Protein AF-0000000074043445 (afdb_homodimer)

pLDDT: mean 71.98, std 24.53, range [16.92, 94.75]

Structure (mmCIF, N/CA/C/O backbone):
data_AF-0000000074043445-model_v1
#
loop_
_entity.id
_entity.type
_entity.pdbx_description
1 polymer 'MIP18 family-like domain-containing protein'
#
loop_
_atom_site.group_PDB
_atom_site.id
_atom_site.type_symbol
_atom_site.label_atom_id
_atom_site.label_alt_id
_atom_site.label_comp_id
_atom_site.label_asym_id
_atom_site.label_entity_id
_atom_site.label_seq_id
_atom_site.pdbx_PDB_ins_code
_atom_site.Cartn_x
_atom_site.Cartn_y
_atom_site.Cartn_z
_atom_site.occupancy
_atom_site.B_iso_or_equiv
_atom_site.auth_seq_id
_atom_site.auth_comp_id
_atom_site.auth_asym_id
_atom_site.auth_atom_id
_atom_site.pdbx_PDB_model_num
ATOM 1 N N . MET A 1 1 ? -18.078 -3.902 2.281 1 20.05 1 MET A N 1
ATOM 2 C CA . MET A 1 1 ? -19.109 -4.043 3.305 1 20.05 1 MET A CA 1
ATOM 3 C C . MET A 1 1 ? -19.672 -5.457 3.32 1 20.05 1 MET A C 1
ATOM 5 O O . MET A 1 1 ? -20.656 -5.746 2.635 1 20.05 1 MET A O 1
ATOM 9 N N . LEU A 1 2 ? -18.641 -6.508 3.277 1 21.12 2 LEU A N 1
ATOM 10 C CA . LEU A 1 2 ? -18.875 -7.902 2.924 1 21.12 2 LEU A CA 1
ATOM 11 C C . LEU A 1 2 ? -19.562 -8.641 4.066 1 21.12 2 LEU A C 1
ATOM 13 O O . LEU A 1 2 ? -18.938 -8.984 5.066 1 21.12 2 LEU A O 1
ATOM 17 N N . SER A 1 3 ? -20.844 -8.266 4.496 1 22.16 3 SER A N 1
ATOM 18 C CA . SER A 1 3 ? -21.719 -8.562 5.617 1 22.16 3 SER A CA 1
ATOM 19 C C . SER A 1 3 ? -22.094 -10.039 5.656 1 22.16 3 SER A C 1
ATOM 21 O O . SER A 1 3 ? -22.938 -10.453 6.457 1 22.16 3 SER A O 1
ATOM 23 N N . PHE A 1 4 ? -21.719 -10.891 4.668 1 21.16 4 PHE A N 1
ATOM 24 C CA . PHE A 1 4 ? -22.688 -11.961 4.5 1 21.16 4 PHE A CA 1
ATOM 25 C C . PHE A 1 4 ? -22.641 -12.93 5.672 1 21.16 4 PHE A C 1
ATOM 27 O O . PHE A 1 4 ? -22.547 -14.141 5.477 1 21.16 4 PHE A O 1
ATOM 34 N N . PHE A 1 5 ? -22.109 -12.641 6.973 1 23.55 5 PHE A N 1
ATOM 35 C CA . PHE A 1 5 ? -21.641 -13.727 7.82 1 23.55 5 PHE A CA 1
ATOM 36 C C . PHE A 1 5 ? -22.812 -14.445 8.477 1 23.55 5 PHE A C 1
ATOM 38 O O . PHE A 1 5 ? -23.453 -13.898 9.367 1 23.55 5 PHE A O 1
ATOM 45 N N . ARG A 1 6 ? -23.484 -15.156 7.609 1 21.94 6 ARG A N 1
ATOM 46 C CA . ARG A 1 6 ? -24.656 -15.867 8.117 1 21.94 6 ARG A CA 1
ATOM 47 C C . ARG A 1 6 ? -24.297 -16.75 9.305 1 21.94 6 ARG A C 1
ATOM 49 O O . ARG A 1 6 ? -23.406 -17.609 9.203 1 21.94 6 ARG A O 1
ATOM 56 N N . LYS A 1 7 ? -24.516 -16.359 10.5 1 22.69 7 LYS A N 1
ATOM 57 C CA . LYS A 1 7 ? -24.266 -16.953 11.805 1 22.69 7 LYS A CA 1
ATOM 58 C C . LYS A 1 7 ? -25.016 -18.281 11.969 1 22.69 7 LYS A C 1
ATOM 60 O O . LYS A 1 7 ? -26.25 -18.281 12.055 1 22.69 7 LYS A O 1
ATOM 65 N N . LYS A 1 8 ? -24.641 -19.297 11.078 1 23.28 8 LYS A N 1
ATOM 66 C CA . LYS A 1 8 ? -25.375 -20.562 11.18 1 23.28 8 LYS A CA 1
ATOM 67 C C . LYS A 1 8 ? -25.281 -21.125 12.594 1 23.28 8 LYS A C 1
ATOM 69 O O . LYS A 1 8 ? -24.188 -21.219 13.164 1 23.28 8 LYS A O 1
ATOM 74 N N . THR A 1 9 ? -26.406 -21.031 13.32 1 20.52 9 THR A N 1
ATOM 75 C CA . THR A 1 9 ? -26.672 -21.469 14.688 1 20.52 9 THR A CA 1
ATOM 76 C C . THR A 1 9 ? -26.531 -22.984 14.82 1 20.52 9 THR A C 1
ATOM 78 O O . THR A 1 9 ? -27.141 -23.734 14.062 1 20.52 9 THR A O 1
ATOM 81 N N . SER A 1 10 ? -25.406 -23.484 15.25 1 23.23 10 SER A N 1
ATOM 82 C CA . SER A 1 10 ? -24.875 -24.828 15.477 1 23.23 10 SER A CA 1
ATOM 83 C C . SER A 1 10 ? -25.688 -25.562 16.547 1 23.23 10 SER A C 1
ATOM 85 O O . SER A 1 10 ? -25.469 -25.359 17.734 1 23.23 10 SER A O 1
ATOM 87 N N . GLU A 1 11 ? -27.031 -25.703 16.156 1 20.67 11 GLU A N 1
ATOM 88 C CA . GLU A 1 11 ? -27.781 -26.312 17.25 1 20.67 11 GLU A CA 1
ATOM 89 C C . GLU A 1 11 ? -27.156 -27.641 17.656 1 20.67 11 GLU A C 1
ATOM 91 O O . GLU A 1 11 ? -26.344 -28.203 16.938 1 20.67 11 GLU A O 1
ATOM 96 N N . ASP A 1 12 ? -28.031 -28.5 18.609 1 22.09 12 ASP A N 1
ATOM 97 C CA . ASP A 1 12 ? -28.016 -29.219 19.875 1 22.09 12 ASP A CA 1
ATOM 98 C C . ASP A 1 12 ? -27.828 -30.719 19.656 1 22.09 12 ASP A C 1
ATOM 100 O O . ASP A 1 12 ? -27.812 -31.5 20.609 1 22.09 12 ASP A O 1
ATOM 104 N N . LEU A 1 13 ? -27.656 -31.219 18.438 1 20.36 13 LEU A N 1
ATOM 105 C CA . LEU A 1 13 ? -28.156 -32.594 18.312 1 20.36 13 LEU A CA 1
ATOM 106 C C . LEU A 1 13 ? -27.391 -33.531 19.203 1 20.36 13 LEU A C 1
ATOM 108 O O . LEU A 1 13 ? -26.156 -33.594 19.156 1 20.36 13 LEU A O 1
ATOM 112 N N . THR A 1 14 ? -28.125 -34.062 20.25 1 20.08 14 THR A N 1
ATOM 113 C CA . THR A 1 14 ? -27.766 -34.781 21.453 1 20.08 14 THR A CA 1
ATOM 114 C C . THR A 1 14 ? -27.234 -36.188 21.094 1 20.08 14 THR A C 1
ATOM 116 O O . THR A 1 14 ? -26.281 -36.656 21.719 1 20.08 14 THR A O 1
ATOM 119 N N . VAL A 1 15 ? -27.828 -36.906 20.203 1 20.64 15 VAL A N 1
ATOM 120 C CA . VAL A 1 15 ? -28.406 -38.188 20.625 1 20.64 15 VAL A CA 1
ATOM 121 C C . VAL A 1 15 ? -27.281 -39.156 20.969 1 20.64 15 VAL A C 1
ATOM 123 O O . VAL A 1 15 ? -26.141 -38.969 20.547 1 20.64 15 VAL A O 1
ATOM 126 N N . GLY A 1 16 ? -27.734 -40.625 21.109 1 20.06 16 GLY A N 1
ATOM 127 C CA . GLY A 1 16 ? -27.594 -41.812 21.922 1 20.06 16 GLY A CA 1
ATOM 128 C C . GLY A 1 16 ? -26.375 -42.656 21.562 1 20.06 16 GLY A C 1
ATOM 129 O O . GLY A 1 16 ? -25.828 -42.5 20.453 1 20.06 16 GLY A O 1
ATOM 130 N N . SER A 1 17 ? -25.781 -43.375 22.688 1 22.06 17 SER A N 1
ATOM 131 C CA . SER A 1 17 ? -24.438 -43.875 22.984 1 22.06 17 SER A CA 1
ATOM 132 C C . SER A 1 17 ? -24.188 -45.219 22.25 1 22.06 17 SER A C 1
ATOM 134 O O . SER A 1 17 ? -23.062 -45.719 22.281 1 22.06 17 SER A O 1
ATOM 136 N N . PRO A 1 18 ? -25.188 -45.688 21.359 1 21.58 18 PRO A N 1
ATOM 137 C CA . PRO A 1 18 ? -25.109 -47.125 21.594 1 21.58 18 PRO A CA 1
ATOM 138 C C . PRO A 1 18 ? -23.766 -47.719 21.188 1 21.58 18 PRO A C 1
ATOM 140 O O . PRO A 1 18 ? -23.062 -47.156 20.344 1 21.58 18 PRO A O 1
ATOM 143 N N . SER A 1 19 ? -23.344 -48.656 22.141 1 23.06 19 SER A N 1
ATOM 144 C CA . SER A 1 19 ? -22.016 -49.25 22.328 1 23.06 19 SER A CA 1
ATOM 145 C C . SER A 1 19 ? -21.656 -50.188 21.203 1 23.06 19 SER A C 1
ATOM 147 O O . SER A 1 19 ? -20.5 -50.625 21.094 1 23.06 19 SER A O 1
ATOM 149 N N . GLY A 1 20 ? -22.688 -50.5 20.344 1 21.39 20 GLY A N 1
ATOM 150 C CA . GLY A 1 20 ? -22.453 -51.875 19.922 1 21.39 20 GLY A CA 1
ATOM 151 C C . GLY A 1 20 ? -21.172 -52.031 19.125 1 21.39 20 GLY A C 1
ATOM 152 O O . GLY A 1 20 ? -20.75 -51.094 18.422 1 21.39 20 GLY A O 1
ATOM 153 N N . SER A 1 21 ? -20.375 -52.938 19.641 1 24.8 21 SER A N 1
ATOM 154 C CA . SER A 1 21 ? -19 -53.25 19.25 1 24.8 21 SER A CA 1
ATOM 155 C C . SER A 1 21 ? -18.938 -53.844 17.844 1 24.8 21 SER A C 1
ATOM 157 O O . SER A 1 21 ? -18.844 -55.062 17.688 1 24.8 21 SER A O 1
ATOM 159 N N . LYS A 1 22 ? -20.109 -53.562 17.031 1 23.16 22 LYS A N 1
ATOM 160 C CA . LYS A 1 22 ? -20.031 -54.531 15.945 1 23.16 22 LYS A CA 1
ATOM 161 C C . LYS A 1 22 ? -18.672 -54.469 15.258 1 23.16 22 LYS A C 1
ATOM 163 O O . LYS A 1 22 ? -18.062 -53.406 15.141 1 23.16 22 LYS A O 1
ATOM 168 N N . GLY A 1 23 ? -18.234 -55.656 15.281 1 26.3 23 GLY A N 1
ATOM 169 C CA . GLY A 1 23 ? -16.984 -56.031 14.648 1 26.3 23 GLY A CA 1
ATOM 170 C C . GLY A 1 23 ? -16.922 -55.656 13.172 1 26.3 23 GLY A C 1
ATOM 171 O O . GLY A 1 23 ? -17.766 -56.094 12.391 1 26.3 23 GLY A O 1
ATOM 172 N N . SER A 1 24 ? -17.125 -54.375 12.812 1 28.48 24 SER A N 1
ATOM 173 C CA . SER A 1 24 ? -17.156 -54.094 11.391 1 28.48 24 SER A CA 1
ATOM 174 C C . SER A 1 24 ? -16.125 -54.906 10.625 1 28.48 24 SER A C 1
ATOM 176 O O . SER A 1 24 ? -14.992 -55.094 11.062 1 28.48 24 SER A O 1
ATOM 178 N N . PRO A 1 25 ? -16.797 -55.844 9.961 1 32.75 25 PRO A N 1
ATOM 179 C CA . PRO A 1 25 ? -15.914 -56.594 9.055 1 32.75 25 PRO A CA 1
ATOM 180 C C . PRO A 1 25 ? -14.945 -55.656 8.305 1 32.75 25 PRO A C 1
ATOM 182 O O . PRO A 1 25 ? -15.328 -54.562 7.883 1 32.75 25 PRO A O 1
ATOM 185 N N . LEU A 1 26 ? -13.812 -55.625 8.773 1 31.78 26 LEU A N 1
ATOM 186 C CA . LEU A 1 26 ? -12.789 -54.875 8.023 1 31.78 26 LEU A CA 1
ATOM 187 C C . LEU A 1 26 ? -12.898 -55.188 6.535 1 31.78 26 LEU A C 1
ATOM 189 O O . LEU A 1 26 ? -12.641 -56.312 6.098 1 31.78 26 LEU A O 1
ATOM 193 N N . VAL A 1 27 ? -14.203 -55.031 6.016 1 32.06 27 VAL A N 1
ATOM 194 C CA . VAL A 1 27 ? -14 -55.094 4.574 1 32.06 27 VAL A CA 1
ATOM 195 C C . VAL A 1 27 ? -12.664 -54.469 4.211 1 32.06 27 VAL A C 1
ATOM 197 O O . VAL A 1 27 ? -12.461 -53.281 4.453 1 32.06 27 VAL A O 1
ATOM 200 N N . GLY A 1 28 ? -11.82 -55.094 4.434 1 33.22 28 GLY A N 1
ATOM 201 C CA . GLY A 1 28 ? -10.508 -54.656 3.994 1 33.22 28 GLY A CA 1
ATOM 202 C C . GLY A 1 28 ? -10.492 -54.125 2.572 1 33.22 28 GLY A C 1
ATOM 203 O O . GLY A 1 28 ? -9.859 -54.719 1.691 1 33.22 28 GLY A O 1
ATOM 204 N N . SER A 1 29 ? -11.844 -53.906 1.854 1 35.47 29 SER A N 1
ATOM 205 C CA . SER A 1 29 ? -11.57 -53.344 0.536 1 35.47 29 SER A CA 1
ATOM 206 C C . SER A 1 29 ? -10.648 -52.125 0.631 1 35.47 29 SER A C 1
ATOM 208 O O . SER A 1 29 ? -10.961 -51.156 1.324 1 35.47 29 SER A O 1
ATOM 210 N N . ASN A 1 30 ? -9.641 -52.406 0.817 1 38.56 30 ASN A N 1
ATOM 211 C CA . ASN A 1 30 ? -8.656 -51.344 0.635 1 38.56 30 ASN A CA 1
ATOM 212 C C . ASN A 1 30 ? -9.062 -50.375 -0.488 1 38.56 30 ASN A C 1
ATOM 214 O O . ASN A 1 30 ? -8.969 -50.75 -1.666 1 38.56 30 ASN A O 1
ATOM 218 N N . GLY A 1 31 ? -10.391 -49.969 -0.706 1 40.25 31 GLY A N 1
ATOM 219 C CA . GLY A 1 31 ? -10.75 -48.875 -1.595 1 40.25 31 GLY A CA 1
ATOM 220 C C . GLY A 1 31 ? -9.578 -48 -1.951 1 40.25 31 GLY A C 1
ATOM 221 O O . GLY A 1 31 ? -9.336 -46.969 -1.298 1 40.25 31 GLY A O 1
ATOM 222 N N . ALA A 1 32 ? -8.773 -48.531 -2.293 1 44.62 32 ALA A N 1
ATOM 223 C CA . ALA A 1 32 ? -7.555 -47.875 -2.74 1 44.62 32 ALA A CA 1
ATOM 224 C C . ALA A 1 32 ? -7.871 -46.781 -3.74 1 44.62 32 ALA A C 1
ATOM 226 O O . ALA A 1 32 ? -8.398 -47.031 -4.824 1 44.62 32 ALA A O 1
ATOM 227 N N . VAL A 1 33 ? -8.945 -45.688 -3.482 1 50.94 33 VAL A N 1
ATOM 228 C CA . VAL A 1 33 ? -8.852 -44.562 -4.414 1 50.94 33 VAL A CA 1
ATOM 229 C C . VAL A 1 33 ? -7.539 -44.656 -5.188 1 50.94 33 VAL A C 1
ATOM 231 O O . VAL A 1 33 ? -6.496 -44.969 -4.617 1 50.94 33 VAL A O 1
ATOM 234 N N . PRO A 1 34 ? -7.98 -45.031 -6.457 1 56.28 34 PRO A N 1
ATOM 235 C CA . PRO A 1 34 ? -6.664 -45.062 -7.098 1 56.28 34 PRO A CA 1
ATOM 236 C C . PRO A 1 34 ? -5.781 -43.875 -6.66 1 56.28 34 PRO A C 1
ATOM 238 O O . PRO A 1 34 ? -6.277 -42.781 -6.438 1 56.28 34 PRO A O 1
ATOM 241 N N . PRO A 1 35 ? -4.902 -44.219 -5.996 1 61.94 35 PRO A N 1
ATOM 242 C CA . PRO A 1 35 ? -4.004 -43.188 -5.484 1 61.94 35 PRO A CA 1
ATOM 243 C C . PRO A 1 35 ? -3.764 -42.062 -6.492 1 61.94 35 PRO A C 1
ATOM 245 O O . PRO A 1 35 ? -3.789 -42.281 -7.703 1 61.94 35 PRO A O 1
ATOM 248 N N . ALA A 1 36 ? -4.328 -40.781 -6.258 1 67.75 36 ALA A N 1
ATOM 249 C CA . ALA A 1 36 ? -3.92 -39.656 -7.094 1 67.75 36 ALA A CA 1
ATOM 250 C C . ALA A 1 36 ? -2.576 -39.938 -7.762 1 67.75 36 ALA A C 1
ATOM 252 O O . ALA A 1 36 ? -1.741 -40.656 -7.215 1 67.75 36 ALA A O 1
ATOM 253 N N . PRO A 1 37 ? -2.709 -39.531 -9.078 1 78.12 37 PRO A N 1
ATOM 254 C CA . PRO A 1 37 ? -1.453 -39.812 -9.781 1 78.12 37 PRO A CA 1
ATOM 255 C C . PRO A 1 37 ? -0.232 -39.25 -9.047 1 78.12 37 PRO A C 1
ATOM 257 O O . PRO A 1 37 ? -0.323 -38.219 -8.375 1 78.12 37 PRO A O 1
ATOM 260 N N . THR A 1 38 ? 0.667 -40.094 -9.039 1 80.62 38 THR A N 1
ATOM 261 C CA . THR A 1 38 ? 1.962 -39.656 -8.539 1 80.62 38 THR A CA 1
ATOM 262 C C . THR A 1 38 ? 2.553 -38.562 -9.438 1 80.62 38 THR A C 1
ATOM 264 O O . THR A 1 38 ? 2.051 -38.312 -10.531 1 80.62 38 THR A O 1
ATOM 267 N N . LEU A 1 39 ? 3.475 -37.844 -8.953 1 84.25 39 LEU A N 1
ATOM 268 C CA . LEU A 1 39 ? 4.176 -36.844 -9.75 1 84.25 39 LEU A CA 1
ATOM 269 C C . LEU A 1 39 ? 4.68 -37.438 -11.055 1 84.25 39 LEU A C 1
ATOM 271 O O . LEU A 1 39 ? 4.594 -36.812 -12.109 1 84.25 39 LEU A O 1
ATOM 275 N N . GLN A 1 40 ? 5.152 -38.656 -10.914 1 86.5 40 GLN A N 1
ATOM 276 C CA . GLN A 1 40 ? 5.664 -39.312 -12.102 1 86.5 40 GLN A CA 1
ATOM 277 C C . GLN A 1 40 ? 4.551 -39.562 -13.117 1 86.5 40 GLN A C 1
ATOM 279 O O . GLN A 1 40 ? 4.758 -39.406 -14.32 1 86.5 40 GLN A O 1
ATOM 284 N N . GLU A 1 41 ? 3.512 -39.875 -12.688 1 87.38 41 GLU A N 1
ATOM 285 C CA . GLU A 1 41 ? 2.367 -40.125 -13.555 1 87.38 41 GLU A CA 1
ATOM 286 C C . GLU A 1 41 ? 1.865 -38.812 -14.195 1 87.38 41 GLU A C 1
ATOM 288 O O . GLU A 1 41 ? 1.238 -38.844 -15.258 1 87.38 41 GLU A O 1
ATOM 293 N N . LEU A 1 42 ? 2.168 -37.844 -13.609 1 87.56 42 LEU A N 1
ATOM 294 C CA . LEU A 1 42 ? 1.736 -36.562 -14.125 1 87.56 42 LEU A CA 1
ATOM 295 C C . LEU A 1 42 ? 2.779 -35.969 -15.07 1 87.56 42 LEU A C 1
ATOM 297 O O . LEU A 1 42 ? 2.57 -34.906 -15.648 1 87.56 42 LEU A O 1
ATOM 301 N N . GLY A 1 43 ? 3.859 -36.656 -15.234 1 88.38 43 GLY A N 1
ATOM 302 C CA . GLY A 1 43 ? 4.863 -36.25 -16.203 1 88.38 43 GLY A CA 1
ATOM 303 C C . GLY A 1 43 ? 6.035 -35.5 -15.57 1 88.38 43 GLY A C 1
ATOM 304 O O . GLY A 1 43 ? 6.883 -34.969 -16.281 1 88.38 43 GLY A O 1
ATOM 305 N N . TYR A 1 44 ? 6.004 -35.531 -14.273 1 90 44 TYR A N 1
ATOM 306 C CA . TYR A 1 44 ? 7.109 -34.875 -13.602 1 90 44 TYR A CA 1
ATOM 307 C C . TYR A 1 44 ? 8.156 -35.875 -13.125 1 90 44 TYR A C 1
ATOM 309 O O . TYR A 1 44 ? 7.812 -36.969 -12.711 1 90 44 TYR A O 1
ATOM 317 N N . ARG A 1 45 ? 9.43 -35.469 -13.148 1 88.38 45 ARG A N 1
ATOM 318 C CA . ARG A 1 45 ? 10.492 -36.312 -12.648 1 88.38 45 ARG A CA 1
ATOM 319 C C . ARG A 1 45 ? 10.469 -36.375 -11.125 1 88.38 45 ARG A C 1
ATOM 321 O O . ARG A 1 45 ? 10.758 -37.438 -10.531 1 88.38 45 ARG A O 1
ATOM 328 N N . ASN A 1 46 ? 10.164 -35.25 -10.484 1 89.69 46 ASN A N 1
ATOM 329 C CA . ASN A 1 46 ? 10.094 -35.062 -9.039 1 89.69 46 ASN A CA 1
ATOM 330 C C . ASN A 1 46 ? 9.484 -33.719 -8.672 1 89.69 46 ASN A C 1
ATOM 332 O O . ASN A 1 46 ? 9.031 -32.969 -9.547 1 89.69 46 ASN A O 1
ATOM 336 N N . ALA A 1 47 ? 9.477 -33.594 -7.402 1 87.69 47 ALA A N 1
ATOM 337 C CA . ALA A 1 47 ? 8.891 -32.344 -6.898 1 87.69 47 ALA A CA 1
ATOM 338 C C . ALA A 1 47 ? 9.641 -31.125 -7.43 1 87.69 47 ALA A C 1
ATOM 340 O O . ALA A 1 47 ? 9.047 -30.078 -7.676 1 87.69 47 ALA A O 1
ATOM 341 N N . ASN A 1 48 ? 10.938 -31.219 -7.598 1 89.81 48 ASN A N 1
ATOM 342 C CA . ASN A 1 48 ? 11.719 -30.125 -8.156 1 89.81 48 ASN A CA 1
ATOM 343 C C . ASN A 1 48 ? 11.312 -29.812 -9.594 1 89.81 48 ASN A C 1
ATOM 345 O O . ASN A 1 48 ? 11.312 -28.656 -10.008 1 89.81 48 ASN A O 1
ATOM 349 N N . ASP A 1 49 ? 10.984 -30.844 -10.211 1 91.88 49 ASP A N 1
ATOM 350 C CA . ASP A 1 49 ? 10.523 -30.672 -11.586 1 91.88 49 ASP A CA 1
ATOM 351 C C . ASP A 1 49 ? 9.227 -29.859 -11.625 1 91.88 49 ASP A C 1
ATOM 353 O O . ASP A 1 49 ? 9.07 -28.969 -12.469 1 91.88 49 ASP A O 1
ATOM 357 N N . LEU A 1 50 ? 8.367 -30.172 -10.836 1 91.38 50 LEU A N 1
ATOM 358 C CA . LEU A 1 50 ? 7.121 -29.422 -10.75 1 91.38 50 LEU A CA 1
ATOM 359 C C . LEU A 1 50 ? 7.383 -27.984 -10.336 1 91.38 50 LEU A C 1
ATOM 361 O O . LEU A 1 50 ? 6.789 -27.047 -10.898 1 91.38 50 LEU A O 1
ATOM 365 N N . ARG A 1 51 ? 8.203 -27.812 -9.32 1 92.88 51 ARG A N 1
ATOM 366 C CA . ARG A 1 51 ? 8.594 -26.469 -8.883 1 92.88 51 ARG A CA 1
ATOM 367 C C . ARG A 1 51 ? 9.148 -25.656 -10.047 1 92.88 51 ARG A C 1
ATOM 369 O O . ARG A 1 51 ? 8.766 -24.5 -10.242 1 92.88 51 ARG A O 1
ATOM 376 N N . GLU A 1 52 ? 9.992 -26.281 -10.82 1 94.25 52 GLU A N 1
ATOM 377 C CA . GLU A 1 52 ? 10.594 -25.609 -11.969 1 94.25 52 GLU A CA 1
ATOM 378 C C . GLU A 1 52 ? 9.531 -25.25 -13.008 1 94.25 52 GLU A C 1
ATOM 380 O O . GLU A 1 52 ? 9.594 -24.188 -13.617 1 94.25 52 GLU A O 1
ATOM 385 N N . THR A 1 53 ? 8.664 -26.109 -13.188 1 93.81 53 THR A N 1
ATOM 386 C CA . THR A 1 53 ? 7.582 -25.875 -14.141 1 93.81 53 THR A CA 1
ATOM 387 C C . THR A 1 53 ? 6.758 -24.656 -13.727 1 93.81 53 THR A C 1
ATOM 389 O O . THR A 1 53 ? 6.461 -23.797 -14.547 1 93.81 53 THR A O 1
ATOM 392 N N . ILE A 1 54 ? 6.387 -24.594 -12.492 1 93.38 54 ILE A N 1
ATOM 393 C CA . ILE A 1 54 ? 5.598 -23.484 -11.969 1 93.38 54 ILE A CA 1
ATOM 394 C C . ILE A 1 54 ? 6.402 -22.188 -12.078 1 93.38 54 ILE A C 1
ATOM 396 O O . ILE A 1 54 ? 5.863 -21.141 -12.461 1 93.38 54 ILE A O 1
ATOM 400 N N . TYR A 1 55 ? 7.625 -22.328 -11.727 1 94.75 55 TYR A N 1
ATOM 401 C CA . TYR A 1 55 ? 8.469 -21.156 -11.859 1 94.75 55 TYR A CA 1
ATOM 402 C C . TYR A 1 55 ? 8.5 -20.656 -13.297 1 94.75 55 TYR A C 1
ATOM 404 O O . TYR A 1 55 ? 8.391 -19.453 -13.555 1 94.75 55 TYR A O 1
ATOM 412 N N . ASP A 1 56 ? 8.594 -21.516 -14.18 1 94.19 56 ASP A N 1
ATOM 413 C CA . ASP A 1 56 ? 8.625 -21.156 -15.594 1 94.19 56 ASP A CA 1
ATOM 414 C C . ASP A 1 56 ? 7.336 -20.469 -16.016 1 94.19 56 ASP A C 1
ATOM 416 O O . ASP A 1 56 ? 7.355 -19.562 -16.859 1 94.19 56 ASP A O 1
ATOM 420 N N . ILE A 1 57 ? 6.363 -20.828 -15.469 1 93.56 57 ILE A N 1
ATOM 421 C CA . ILE A 1 57 ? 5.066 -20.234 -15.758 1 93.56 57 ILE A CA 1
ATOM 422 C C . ILE A 1 57 ? 5.012 -18.812 -15.188 1 93.56 57 ILE A C 1
ATOM 424 O O . ILE A 1 57 ? 4.578 -17.891 -15.867 1 93.56 57 ILE A O 1
ATOM 428 N N . LEU A 1 58 ? 5.469 -18.594 -14 1 93.19 58 LEU A N 1
ATOM 429 C CA . LEU A 1 58 ? 5.254 -17.375 -13.242 1 93.19 58 LEU A CA 1
ATOM 430 C C . LEU A 1 58 ? 6.277 -16.312 -13.633 1 93.19 58 LEU A C 1
ATOM 432 O O . LEU A 1 58 ? 5.98 -15.109 -13.594 1 93.19 58 LEU A O 1
ATOM 436 N N . ARG A 1 59 ? 7.469 -16.734 -14.008 1 92.75 59 ARG A N 1
ATOM 437 C CA . ARG A 1 59 ? 8.57 -15.797 -14.211 1 92.75 59 ARG A CA 1
ATOM 438 C C . ARG A 1 59 ? 8.289 -14.859 -15.383 1 92.75 59 ARG A C 1
ATOM 440 O O . ARG A 1 59 ? 8.812 -13.75 -15.438 1 92.75 59 ARG A O 1
ATOM 447 N N . THR A 1 60 ? 7.371 -15.211 -16.203 1 90.44 60 THR A N 1
ATOM 448 C CA . THR A 1 60 ? 7.129 -14.445 -17.422 1 90.44 60 THR A CA 1
ATOM 449 C C . THR A 1 60 ? 5.969 -13.469 -17.219 1 90.44 60 THR A C 1
ATOM 451 O O . THR A 1 60 ? 5.656 -12.68 -18.109 1 90.44 60 THR A O 1
ATOM 454 N N . ILE A 1 61 ? 5.309 -13.555 -16.125 1 91.06 61 ILE A N 1
ATOM 455 C CA . ILE A 1 61 ? 4.262 -12.57 -15.852 1 91.06 61 ILE A CA 1
ATOM 456 C C . ILE A 1 61 ? 4.859 -11.164 -15.867 1 91.06 61 ILE A C 1
ATOM 458 O O . ILE A 1 61 ? 5.926 -10.93 -15.289 1 91.06 61 ILE A O 1
ATOM 462 N N . ARG A 1 62 ? 4.219 -10.258 -16.438 1 86.38 62 ARG A N 1
ATOM 463 C CA . ARG A 1 62 ? 4.703 -8.883 -16.547 1 86.38 62 ARG A CA 1
ATOM 464 C C . ARG A 1 62 ? 4.109 -8.008 -15.445 1 86.38 62 ARG A C 1
ATOM 466 O O . ARG A 1 62 ? 2.949 -8.172 -15.07 1 86.38 62 ARG A O 1
ATOM 473 N N . ASP A 1 63 ? 4.863 -7.137 -15.055 1 81.69 63 ASP A N 1
ATOM 474 C CA . ASP A 1 63 ? 4.414 -6.164 -14.062 1 81.69 63 ASP A CA 1
ATOM 475 C C . ASP A 1 63 ? 3.379 -5.211 -14.656 1 81.69 63 ASP A C 1
ATOM 477 O O . ASP A 1 63 ? 3.537 -4.742 -15.781 1 81.69 63 ASP A O 1
ATOM 481 N N . PRO A 1 64 ? 2.297 -4.973 -13.812 1 76.25 64 PRO A N 1
ATOM 482 C CA . PRO A 1 64 ? 1.244 -4.082 -14.305 1 76.25 64 PRO A CA 1
ATOM 483 C C . PRO A 1 64 ? 1.737 -2.658 -14.539 1 76.25 64 PRO A C 1
ATOM 485 O O . PRO A 1 64 ? 1.155 -1.922 -15.344 1 76.25 64 PRO A O 1
ATOM 488 N N . GLU A 1 65 ? 2.84 -2.314 -13.875 1 70.94 65 GLU A N 1
ATOM 489 C CA . GLU A 1 65 ? 3.227 -0.907 -13.883 1 70.94 65 GLU A CA 1
ATOM 490 C C . GLU A 1 65 ? 4.551 -0.704 -14.617 1 70.94 65 GLU A C 1
ATOM 492 O O . GLU A 1 65 ? 4.949 0.431 -14.883 1 70.94 65 GLU A O 1
ATOM 497 N N . LYS A 1 66 ? 5.258 -1.848 -14.875 1 73.19 66 LYS A N 1
ATOM 498 C CA . LYS A 1 66 ? 6.566 -1.813 -15.516 1 73.19 66 LYS A CA 1
ATOM 499 C C . LYS A 1 66 ? 6.625 -2.781 -16.703 1 73.19 66 LYS A C 1
ATOM 501 O O . LYS A 1 66 ? 5.891 -3.77 -16.734 1 73.19 66 LYS A O 1
ATOM 506 N N . PRO A 1 67 ? 7.598 -2.432 -17.562 1 82.5 67 PRO A N 1
ATOM 507 C CA . PRO A 1 67 ? 7.793 -3.357 -18.672 1 82.5 67 PRO A CA 1
ATOM 508 C C . PRO A 1 67 ? 8.531 -4.629 -18.266 1 82.5 67 PRO A C 1
ATOM 510 O O . PRO A 1 67 ? 8.719 -5.531 -19.094 1 82.5 67 PRO A O 1
ATOM 513 N N . ASN A 1 68 ? 8.781 -4.754 -17.016 1 84.19 68 ASN A N 1
ATOM 514 C CA . ASN A 1 68 ? 9.57 -5.883 -16.531 1 84.19 68 ASN A CA 1
ATOM 515 C C . ASN A 1 68 ? 8.672 -7.055 -16.125 1 84.19 68 ASN A C 1
ATOM 517 O O . ASN A 1 68 ? 7.488 -6.875 -15.859 1 84.19 68 ASN A O 1
ATOM 521 N N . THR A 1 69 ? 9.328 -8.25 -16.203 1 90.25 69 THR A N 1
ATOM 522 C CA . THR A 1 69 ? 8.656 -9.438 -15.68 1 90.25 69 THR A CA 1
ATOM 523 C C . THR A 1 69 ? 8.773 -9.484 -14.156 1 90.25 69 THR A C 1
ATOM 525 O O . THR A 1 69 ? 9.562 -8.758 -13.562 1 90.25 69 THR A O 1
ATOM 528 N N . LEU A 1 70 ? 7.977 -10.297 -13.547 1 88.25 70 LEU A N 1
ATOM 529 C CA . LEU A 1 70 ? 8.047 -10.477 -12.094 1 88.25 70 LEU A CA 1
ATOM 530 C C . LEU A 1 70 ? 9.391 -11.078 -11.695 1 88.25 70 LEU A C 1
ATOM 532 O O . LEU A 1 70 ? 9.891 -10.805 -10.602 1 88.25 70 LEU A O 1
ATOM 536 N N . GLU A 1 71 ? 9.992 -11.812 -12.641 1 90.88 71 GLU A N 1
ATOM 537 C CA . GLU A 1 71 ? 11.328 -12.344 -12.367 1 90.88 71 GLU A CA 1
ATOM 538 C C . GLU A 1 71 ? 12.375 -11.234 -12.344 1 90.88 71 GLU A C 1
ATOM 540 O O . GLU A 1 71 ? 13.211 -11.172 -11.438 1 90.88 71 GLU A O 1
ATOM 545 N N . ASP A 1 72 ? 12.266 -10.336 -13.266 1 87.5 72 ASP A N 1
ATOM 546 C CA . ASP A 1 72 ? 13.188 -9.203 -13.344 1 87.5 72 ASP A CA 1
ATOM 547 C C . ASP A 1 72 ? 13.148 -8.375 -12.062 1 87.5 72 ASP A C 1
ATOM 549 O O . ASP A 1 72 ? 14.172 -7.84 -11.633 1 87.5 72 ASP A O 1
ATOM 553 N N . LEU A 1 73 ? 11.992 -8.352 -11.422 1 81.38 73 LEU A N 1
ATOM 554 C CA . LEU A 1 73 ? 11.797 -7.508 -10.242 1 81.38 73 LEU A CA 1
ATOM 555 C C . LEU A 1 73 ? 11.992 -8.305 -8.961 1 81.38 73 LEU A C 1
ATOM 557 O O . LEU A 1 73 ? 11.781 -7.789 -7.863 1 81.38 73 LEU A O 1
ATOM 561 N N . ALA A 1 74 ? 12.258 -9.469 -9.086 1 83.12 74 ALA A N 1
ATOM 562 C CA . ALA A 1 74 ? 12.461 -10.367 -7.945 1 83.12 74 ALA A CA 1
ATOM 563 C C . ALA A 1 74 ? 11.203 -10.461 -7.086 1 83.12 74 ALA A C 1
ATOM 565 O O . ALA A 1 74 ? 11.297 -10.539 -5.855 1 83.12 74 ALA A O 1
ATOM 566 N N . VAL A 1 75 ? 10.102 -10.258 -7.77 1 85.06 75 VAL A N 1
ATOM 567 C CA . VAL A 1 75 ? 8.828 -10.453 -7.09 1 85.06 75 VAL A CA 1
ATOM 568 C C . VAL A 1 75 ? 8.562 -11.945 -6.91 1 85.06 75 VAL A C 1
ATOM 570 O O . VAL A 1 75 ? 8.078 -12.375 -5.863 1 85.06 75 VAL A O 1
ATOM 573 N N . VAL A 1 76 ? 8.906 -12.703 -7.949 1 89.31 76 VAL A N 1
ATOM 574 C CA . VAL A 1 76 ? 8.82 -14.156 -7.883 1 89.31 76 VAL A CA 1
ATOM 575 C C . VAL A 1 76 ? 10.219 -14.758 -7.996 1 89.31 76 VAL A C 1
ATOM 577 O O . VAL A 1 76 ? 11.102 -14.188 -8.648 1 89.31 76 VAL A O 1
ATOM 580 N N . TYR A 1 77 ? 10.43 -15.797 -7.289 1 91 77 TYR A N 1
ATOM 581 C CA . TYR A 1 77 ? 11.688 -16.531 -7.285 1 91 77 TYR A CA 1
ATOM 582 C C . TYR A 1 77 ? 11.461 -18 -6.957 1 91 77 TYR A C 1
ATOM 584 O O . TYR A 1 77 ? 10.461 -18.359 -6.324 1 91 77 TYR A O 1
ATOM 592 N N . GLU A 1 78 ? 12.336 -18.734 -7.48 1 90.12 78 GLU A N 1
ATOM 593 C CA . GLU A 1 78 ? 12.156 -20.172 -7.395 1 90.12 78 GLU A CA 1
ATOM 594 C C . GLU A 1 78 ? 12.023 -20.625 -5.945 1 90.12 78 GLU A C 1
ATOM 596 O O . GLU A 1 78 ? 11.227 -21.516 -5.637 1 90.12 78 GLU A O 1
ATOM 601 N N . GLU A 1 79 ? 12.734 -20.062 -5.113 1 89.06 79 GLU A N 1
ATOM 602 C CA . GLU A 1 79 ? 12.75 -20.469 -3.709 1 89.06 79 GLU A CA 1
ATOM 603 C C . GLU A 1 79 ? 11.445 -20.094 -3.016 1 89.06 79 GLU A C 1
ATOM 605 O O . GLU A 1 79 ? 11.164 -20.562 -1.909 1 89.06 79 GLU A O 1
ATOM 610 N N . GLY A 1 80 ? 10.703 -19.234 -3.705 1 88.62 80 GLY A N 1
ATOM 611 C CA . GLY A 1 80 ? 9.414 -18.875 -3.146 1 88.62 80 GLY A CA 1
ATOM 612 C C . GLY A 1 80 ? 8.305 -19.844 -3.514 1 88.62 80 GLY A C 1
ATOM 613 O O . GLY A 1 80 ? 7.145 -19.641 -3.156 1 88.62 80 GLY A O 1
ATOM 614 N N . ILE A 1 81 ? 8.703 -20.859 -4.234 1 91.88 81 ILE A N 1
ATOM 615 C CA . ILE A 1 81 ? 7.73 -21.859 -4.645 1 91.88 81 ILE A CA 1
ATOM 616 C C . ILE A 1 81 ? 7.965 -23.156 -3.859 1 91.88 81 ILE A C 1
ATOM 618 O O . ILE A 1 81 ? 9.055 -23.719 -3.902 1 91.88 81 ILE A O 1
ATOM 622 N N . PHE A 1 82 ? 6.941 -23.625 -3.127 1 89.06 82 PHE A N 1
ATOM 623 C CA . PHE A 1 82 ? 7.012 -24.797 -2.281 1 89.06 82 PHE A CA 1
ATOM 624 C C . PHE A 1 82 ? 6.02 -25.859 -2.746 1 89.06 82 PHE A C 1
ATOM 626 O O . PHE A 1 82 ? 4.828 -25.578 -2.906 1 89.06 82 PHE A O 1
ATOM 633 N N . VAL A 1 83 ? 6.629 -26.969 -3.045 1 88.62 83 VAL A N 1
ATOM 634 C CA . VAL A 1 83 ? 5.785 -28.125 -3.301 1 88.62 83 VAL A CA 1
ATOM 635 C C . VAL A 1 83 ? 5.617 -28.938 -2.018 1 88.62 83 VAL A C 1
ATOM 637 O O . VAL A 1 83 ? 6.578 -29.531 -1.527 1 88.62 83 VAL A O 1
ATOM 640 N N . ASN A 1 84 ? 4.465 -28.922 -1.552 1 85.69 84 ASN A N 1
ATOM 641 C CA . ASN A 1 84 ? 4.195 -29.562 -0.274 1 85.69 84 ASN A CA 1
ATOM 642 C C . ASN A 1 84 ? 3.65 -30.984 -0.47 1 85.69 84 ASN A C 1
ATOM 644 O O . ASN A 1 84 ? 3.381 -31.391 -1.599 1 85.69 84 ASN A O 1
ATOM 648 N N . GLU A 1 85 ? 3.631 -31.641 0.729 1 81.38 85 GLU A N 1
ATOM 649 C CA . GLU A 1 85 ? 3.039 -32.969 0.706 1 81.38 85 GLU A CA 1
ATOM 650 C C . GLU A 1 85 ? 1.621 -32.938 0.141 1 81.38 85 GLU A C 1
ATOM 652 O O . GLU A 1 85 ? 0.855 -32 0.428 1 81.38 85 GLU A O 1
ATOM 657 N N . PRO A 1 86 ? 1.527 -33.906 -0.64 1 81.88 86 PRO A N 1
ATOM 658 C CA . PRO A 1 86 ? 0.17 -33.969 -1.186 1 81.88 86 PRO A CA 1
ATOM 659 C C . PRO A 1 86 ? -0.892 -34.156 -0.104 1 81.88 86 PRO A C 1
ATOM 661 O O . PRO A 1 86 ? -0.584 -34.625 0.998 1 81.88 86 PRO A O 1
ATOM 664 N N . THR A 1 87 ? -1.979 -33.688 -0.448 1 84 87 THR A N 1
ATOM 665 C CA . THR A 1 87 ? -3.104 -33.938 0.452 1 84 87 THR A CA 1
ATOM 666 C C . THR A 1 87 ? -3.379 -35.406 0.615 1 84 87 THR A C 1
ATOM 668 O O . THR A 1 87 ? -2.816 -36.25 -0.111 1 84 87 THR A O 1
ATOM 671 N N . PRO A 1 88 ? -4.312 -35.688 1.663 1 73.81 88 PRO A N 1
ATOM 672 C CA . PRO A 1 88 ? -4.688 -37.094 1.82 1 73.81 88 PRO A CA 1
ATOM 673 C C . PRO A 1 88 ? -5.258 -37.688 0.54 1 73.81 88 PRO A C 1
ATOM 675 O O . PRO A 1 88 ? -5.121 -38.906 0.309 1 73.81 88 PRO A O 1
ATOM 678 N N . ASN A 1 89 ? -5.754 -36.906 -0.293 1 78.75 89 ASN A N 1
ATOM 679 C CA . ASN A 1 89 ? -6.297 -37.375 -1.562 1 78.75 89 ASN A CA 1
ATOM 680 C C . ASN A 1 89 ? -5.254 -37.312 -2.676 1 78.75 89 ASN A C 1
ATOM 682 O O . ASN A 1 89 ? -5.602 -37.312 -3.859 1 78.75 89 ASN A O 1
ATOM 686 N N . ASN A 1 90 ? -3.998 -37.125 -2.271 1 80.19 90 ASN A N 1
ATOM 687 C CA . ASN A 1 90 ? -2.861 -37.188 -3.186 1 80.19 90 ASN A CA 1
ATOM 688 C C . ASN A 1 90 ? -2.879 -36 -4.148 1 80.19 90 ASN A C 1
ATOM 690 O O . ASN A 1 90 ? -2.52 -36.125 -5.32 1 80.19 90 ASN A O 1
ATOM 694 N N . VAL A 1 91 ? -3.41 -34.938 -3.766 1 80.88 91 VAL A N 1
ATOM 695 C CA . VAL A 1 91 ? -3.342 -33.719 -4.535 1 80.88 91 VAL A CA 1
ATOM 696 C C . VAL A 1 91 ? -2.094 -32.938 -4.141 1 80.88 91 VAL A C 1
ATOM 698 O O . VAL A 1 91 ? -1.854 -32.688 -2.955 1 80.88 91 VAL A O 1
ATOM 701 N N . ASN A 1 92 ? -1.44 -32.562 -5.309 1 83.88 92 ASN A N 1
ATOM 702 C CA . ASN A 1 92 ? -0.225 -31.797 -5.055 1 83.88 92 ASN A CA 1
ATOM 703 C C . ASN A 1 92 ? -0.543 -30.406 -4.527 1 83.88 92 ASN A C 1
ATOM 705 O O . ASN A 1 92 ? -1.505 -29.766 -4.969 1 83.88 92 ASN A O 1
ATOM 709 N N . VAL A 1 93 ? 0.176 -30 -3.574 1 83.69 93 VAL A N 1
ATOM 710 C CA . VAL A 1 93 ? 0.023 -28.688 -2.965 1 83.69 93 VAL A CA 1
ATOM 711 C C . VAL A 1 93 ? 1.253 -27.844 -3.264 1 83.69 93 VAL A C 1
ATOM 713 O O . VAL A 1 93 ? 2.383 -28.25 -2.99 1 83.69 93 VAL A O 1
ATOM 716 N N . VAL A 1 94 ? 0.852 -26.672 -3.861 1 91.44 94 VAL A N 1
ATOM 717 C CA . VAL A 1 94 ? 1.937 -25.734 -4.16 1 91.44 94 VAL A CA 1
ATOM 718 C C . VAL A 1 94 ? 1.683 -24.406 -3.461 1 91.44 94 VAL A C 1
ATOM 720 O O . VAL A 1 94 ? 0.582 -23.859 -3.541 1 91.44 94 VAL A O 1
ATOM 723 N N . ARG A 1 95 ? 2.58 -23.969 -2.701 1 91.19 95 ARG A N 1
ATOM 724 C CA . ARG A 1 95 ? 2.562 -22.656 -2.072 1 91.19 95 ARG A CA 1
ATOM 725 C C . ARG A 1 95 ? 3.557 -21.719 -2.748 1 91.19 95 ARG A C 1
ATOM 727 O O . ARG A 1 95 ? 4.723 -22.062 -2.93 1 91.19 95 ARG A O 1
ATOM 734 N N . VAL A 1 96 ? 2.998 -20.547 -3.146 1 94.25 96 VAL A N 1
ATOM 735 C CA . VAL A 1 96 ? 3.832 -19.516 -3.77 1 94.25 96 VAL A CA 1
ATOM 736 C C . VAL A 1 96 ? 3.924 -18.297 -2.855 1 94.25 96 VAL A C 1
ATOM 738 O O . VAL A 1 96 ? 2.902 -17.766 -2.412 1 94.25 96 VAL A O 1
ATOM 741 N N . GLU A 1 97 ? 5.031 -17.906 -2.518 1 90.19 97 GLU A N 1
ATOM 742 C CA . GLU A 1 97 ? 5.301 -16.656 -1.812 1 90.19 97 GLU A CA 1
ATOM 743 C C . GLU A 1 97 ? 5.957 -15.633 -2.73 1 90.19 97 GLU A C 1
ATOM 745 O O . GLU A 1 97 ? 6.91 -15.953 -3.443 1 90.19 97 GLU A O 1
ATOM 750 N N . PHE A 1 98 ? 5.371 -14.414 -2.717 1 88.06 98 PHE A N 1
ATOM 751 C CA . PHE A 1 98 ? 5.977 -13.391 -3.562 1 88.06 98 PHE A CA 1
ATOM 752 C C . PHE A 1 98 ? 6.262 -12.125 -2.762 1 88.06 98 PHE A C 1
ATOM 754 O O . PHE A 1 98 ? 5.676 -11.914 -1.696 1 88.06 98 PHE A O 1
ATOM 761 N N . ASN A 1 99 ? 7.234 -11.43 -3.256 1 79.25 99 ASN A N 1
ATOM 762 C CA . ASN A 1 99 ? 7.656 -10.156 -2.68 1 79.25 99 ASN A CA 1
ATOM 763 C C . ASN A 1 99 ? 7.086 -8.977 -3.457 1 79.25 99 ASN A C 1
ATOM 765 O O . ASN A 1 99 ? 7.586 -8.641 -4.535 1 79.25 99 ASN A O 1
ATOM 769 N N . PRO A 1 100 ? 6.062 -8.523 -2.812 1 73.5 100 PRO A N 1
ATOM 770 C CA . PRO A 1 100 ? 5.555 -7.371 -3.555 1 73.5 100 PRO A CA 1
ATOM 771 C C . PRO A 1 100 ? 6.586 -6.254 -3.689 1 73.5 100 PRO A C 1
ATOM 773 O O . PRO A 1 100 ? 7.438 -6.086 -2.812 1 73.5 100 PRO A O 1
ATOM 776 N N . THR A 1 101 ? 7.023 -6.016 -4.969 1 55.59 101 THR A N 1
ATOM 777 C CA . THR A 1 101 ? 8.008 -4.973 -5.223 1 55.59 101 THR A CA 1
ATOM 778 C C . THR A 1 101 ? 7.855 -3.828 -4.227 1 55.59 101 THR A C 1
ATOM 780 O O . THR A 1 101 ? 8.852 -3.277 -3.746 1 55.59 101 THR A O 1
ATOM 783 N N . VAL A 1 102 ? 6.902 -3.172 -4.238 1 51.25 102 VAL A N 1
ATOM 784 C CA . VAL A 1 102 ? 6.875 -1.958 -3.428 1 51.25 102 VAL A CA 1
ATOM 785 C C . VAL A 1 102 ? 6.363 -2.281 -2.025 1 51.25 102 VAL A C 1
ATOM 787 O O . VAL A 1 102 ? 5.227 -2.723 -1.86 1 51.25 102 VAL A O 1
ATOM 790 N N . PRO A 1 103 ? 7.379 -2.826 -1.157 1 48.41 103 PRO A N 1
ATOM 791 C CA . PRO A 1 103 ? 6.891 -3.027 0.208 1 48.41 103 PRO A CA 1
ATOM 792 C C . PRO A 1 103 ? 5.703 -2.131 0.547 1 48.41 103 PRO A C 1
ATOM 794 O O . PRO A 1 103 ? 4.727 -2.592 1.146 1 48.41 103 PRO A O 1
ATOM 797 N N . HIS A 1 104 ? 5.996 -0.901 0.95 1 47.44 104 HIS A N 1
ATOM 798 C CA . HIS A 1 104 ? 5.367 0.214 1.648 1 47.44 104 HIS A CA 1
ATOM 799 C C . HIS A 1 104 ? 4.383 0.946 0.744 1 47.44 104 HIS A C 1
ATOM 801 O O . HIS A 1 104 ? 4.715 1.293 -0.392 1 47.44 104 HIS A O 1
ATOM 807 N N . CYS A 1 105 ? 3.119 0.509 0.875 1 54.81 105 CYS A N 1
ATOM 808 C CA . CYS A 1 105 ? 2.365 1.621 0.305 1 54.81 105 CYS A CA 1
ATOM 809 C C . CYS A 1 105 ? 3.064 2.947 0.575 1 54.81 105 CYS A C 1
ATOM 811 O O . CYS A 1 105 ? 2.787 3.607 1.578 1 54.81 105 CYS A O 1
ATOM 813 N N . SER A 1 106 ? 4.254 3.184 0.17 1 62.72 106 SER A N 1
ATOM 814 C CA . SER A 1 106 ? 5.168 4.32 0.227 1 62.72 106 SER A CA 1
ATOM 815 C C . SER A 1 106 ? 4.422 5.641 0.075 1 62.72 106 SER A C 1
ATOM 817 O O . SER A 1 106 ? 4.805 6.648 0.674 1 62.72 106 SER A O 1
ATOM 819 N N . LEU A 1 107 ? 3.328 5.508 -0.388 1 71.38 107 LEU A N 1
ATOM 820 C CA . LEU A 1 107 ? 2.633 6.766 -0.638 1 71.38 107 LEU A CA 1
ATOM 821 C C . LEU A 1 107 ? 2.045 7.328 0.652 1 71.38 107 LEU A C 1
ATOM 823 O O . LEU A 1 107 ? 2.121 8.531 0.9 1 71.38 107 LEU A O 1
ATOM 827 N N . ALA A 1 108 ? 1.466 6.43 1.458 1 77.62 108 ALA A N 1
ATOM 828 C CA . ALA A 1 108 ? 0.896 6.867 2.73 1 77.62 108 ALA A CA 1
ATOM 829 C C . ALA A 1 108 ? 1.959 7.516 3.611 1 77.62 108 ALA A C 1
ATOM 831 O O . ALA A 1 108 ? 1.71 8.555 4.23 1 77.62 108 ALA A O 1
ATOM 832 N N . THR A 1 109 ? 3.104 6.965 3.74 1 79.12 109 THR A N 1
ATOM 833 C CA . THR A 1 109 ? 4.191 7.527 4.531 1 79.12 109 THR A CA 1
ATOM 834 C C . THR A 1 109 ? 4.625 8.883 3.969 1 79.12 109 THR A C 1
ATOM 836 O O . THR A 1 109 ? 4.848 9.828 4.723 1 79.12 109 THR A O 1
ATOM 839 N N . LEU A 1 110 ? 4.777 9 2.723 1 81.94 110 LEU A N 1
ATOM 840 C CA . LEU A 1 110 ? 5.16 10.258 2.086 1 81.94 110 LEU A CA 1
ATOM 841 C C . LEU A 1 110 ? 4.125 11.344 2.352 1 81.94 110 LEU A C 1
ATOM 843 O O . LEU A 1 110 ? 4.477 12.484 2.637 1 81.94 110 LEU A O 1
ATOM 847 N N . ILE A 1 111 ? 2.842 11.039 2.188 1 82.94 111 ILE A N 1
ATOM 848 C CA . ILE A 1 111 ? 1.775 11.992 2.467 1 82.94 111 ILE A CA 1
ATOM 849 C C . ILE A 1 111 ? 1.852 12.438 3.926 1 82.94 111 ILE A C 1
ATOM 851 O O . ILE A 1 111 ? 1.745 13.633 4.227 1 82.94 111 ILE A O 1
ATOM 855 N N . GLY A 1 112 ? 2.012 11.461 4.91 1 87.12 112 GLY A N 1
ATOM 856 C CA . GLY A 1 112 ? 2.182 11.805 6.312 1 87.12 112 GLY A CA 1
ATOM 857 C C . GLY A 1 112 ? 3.344 12.75 6.555 1 87.12 112 GLY A C 1
ATOM 858 O O . GLY A 1 112 ? 3.234 13.688 7.348 1 87.12 112 GLY A O 1
ATOM 859 N N . LEU A 1 113 ? 4.453 12.555 5.887 1 86.88 113 LEU A N 1
ATOM 860 C CA . LEU A 1 113 ? 5.617 13.43 5.996 1 86.88 113 LEU A CA 1
ATOM 861 C C . LEU A 1 113 ? 5.297 14.828 5.484 1 86.88 113 LEU A C 1
ATOM 863 O O . LEU A 1 113 ? 5.68 15.828 6.105 1 86.88 113 LEU A O 1
ATOM 867 N N . CYS A 1 114 ? 4.672 14.938 4.402 1 90.12 114 CYS A N 1
ATOM 868 C CA . CYS A 1 114 ? 4.297 16.234 3.842 1 90.12 114 CYS A CA 1
ATOM 869 C C . CYS A 1 114 ? 3.391 17 4.797 1 90.12 114 CYS A C 1
ATOM 871 O O . CYS A 1 114 ? 3.572 18.203 5.004 1 90.12 114 CYS A O 1
ATOM 873 N N . ILE A 1 115 ? 2.402 16.281 5.336 1 92.44 115 ILE A N 1
ATOM 874 C CA . ILE A 1 115 ? 1.476 16.906 6.277 1 92.44 115 ILE A CA 1
ATOM 875 C C . ILE A 1 115 ? 2.246 17.453 7.473 1 92.44 115 ILE A C 1
ATOM 877 O O . ILE A 1 115 ? 2.07 18.609 7.848 1 92.44 115 ILE A O 1
ATOM 881 N N . ARG A 1 116 ? 3.131 16.703 8.039 1 92.44 116 ARG A N 1
ATOM 882 C CA . ARG A 1 116 ? 3.896 17.141 9.211 1 92.44 116 ARG A CA 1
ATOM 883 C C . ARG A 1 116 ? 4.777 18.344 8.875 1 92.44 116 ARG A C 1
ATOM 885 O O . ARG A 1 116 ? 4.746 19.359 9.578 1 92.44 116 ARG A O 1
ATOM 892 N N . MET A 1 117 ? 5.555 18.266 7.855 1 89.4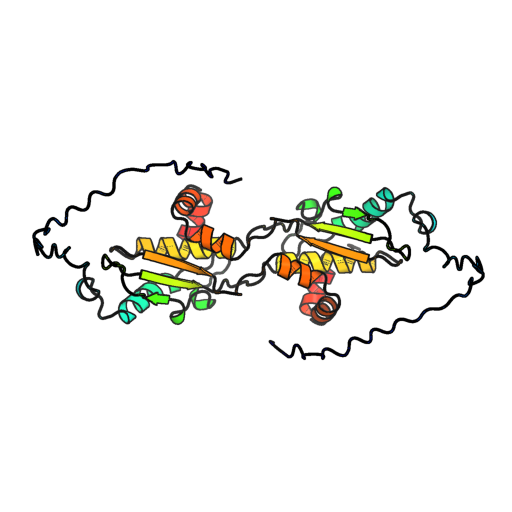4 117 MET A N 1
ATOM 893 C CA . MET A 1 117 ? 6.508 19.328 7.5 1 89.44 117 MET A CA 1
ATOM 894 C C . MET A 1 117 ? 5.785 20.625 7.195 1 89.44 117 MET A C 1
ATOM 896 O O . MET A 1 117 ? 6.223 21.703 7.617 1 89.44 117 MET A O 1
ATOM 900 N N . LYS A 1 118 ? 4.688 20.5 6.457 1 93.31 118 LYS A N 1
ATOM 901 C CA . LYS A 1 118 ? 3.996 21.734 6.086 1 93.31 118 LYS A CA 1
ATOM 902 C C . LYS A 1 118 ? 3.4 22.422 7.309 1 93.31 118 LYS A C 1
ATOM 904 O O . LYS A 1 118 ? 3.459 23.656 7.426 1 93.31 118 LYS A O 1
ATOM 909 N N . ILE A 1 119 ? 2.803 21.656 8.211 1 93.12 119 ILE A N 1
ATOM 910 C CA . ILE A 1 119 ? 2.24 22.234 9.422 1 93.12 119 ILE A CA 1
ATOM 911 C C . ILE A 1 119 ? 3.355 22.859 10.258 1 93.12 119 ILE A C 1
ATOM 913 O O . ILE A 1 119 ? 3.238 24.016 10.703 1 93.12 119 ILE A O 1
ATOM 917 N N . GLU A 1 120 ? 4.406 22.188 10.461 1 90 120 GLU A N 1
ATOM 918 C CA . GLU A 1 120 ? 5.504 22.672 11.297 1 90 120 GLU A CA 1
ATOM 919 C C . GLU A 1 120 ? 6.137 23.922 10.711 1 90 120 GLU A C 1
ATOM 921 O O . GLU A 1 120 ? 6.613 24.797 11.445 1 90 120 GLU A O 1
ATOM 926 N N . ARG A 1 121 ? 6.121 24.047 9.516 1 90.06 121 ARG A N 1
ATOM 927 C CA . ARG A 1 121 ? 6.719 25.203 8.859 1 90.06 121 ARG A CA 1
ATOM 928 C C . ARG A 1 121 ? 5.797 26.406 8.945 1 90.06 121 ARG A C 1
ATOM 930 O O . ARG A 1 121 ? 6.262 27.562 8.906 1 90.06 121 ARG A O 1
ATOM 937 N N . ASN A 1 122 ? 4.539 26.266 8.992 1 90.88 122 ASN A N 1
ATOM 938 C CA . ASN A 1 122 ? 3.6 27.375 8.883 1 90.88 122 ASN A CA 1
ATOM 939 C C . ASN A 1 122 ? 2.998 27.75 10.234 1 90.88 122 ASN A C 1
ATOM 941 O O . ASN A 1 122 ? 2.316 28.766 10.359 1 90.88 122 ASN A O 1
ATOM 945 N N . ILE A 1 123 ? 3.123 26.922 11.227 1 89.69 123 ILE A N 1
ATOM 946 C CA . ILE A 1 123 ? 2.635 27.203 12.57 1 89.69 123 ILE A CA 1
ATOM 947 C C . ILE A 1 123 ? 3.799 27.625 13.461 1 89.69 123 ILE A C 1
ATOM 949 O O . ILE A 1 123 ? 4.773 26.891 13.617 1 89.69 123 ILE A O 1
ATOM 953 N N . ASN A 1 124 ? 3.641 28.734 14.148 1 88.69 124 ASN A N 1
ATOM 954 C CA . ASN A 1 124 ? 4.742 29.328 14.891 1 88.69 124 ASN A CA 1
ATOM 955 C C . ASN A 1 124 ? 4.586 29.125 16.391 1 88.69 124 ASN A C 1
ATOM 957 O O . ASN A 1 124 ? 5.266 29.781 17.188 1 88.69 124 ASN A O 1
ATOM 961 N N . HIS A 1 125 ? 3.713 28.516 16.859 1 88.06 125 HIS A N 1
ATOM 962 C CA . HIS A 1 125 ? 3.547 28.188 18.266 1 88.06 125 HIS A CA 1
ATOM 963 C C . HIS A 1 125 ? 3.6 26.688 18.5 1 88.06 125 HIS A C 1
ATOM 965 O O . HIS A 1 125 ? 3.553 25.906 17.547 1 88.06 125 HIS A O 1
ATOM 971 N N . ASN A 1 126 ? 3.734 26.375 19.812 1 85.06 126 ASN A N 1
ATOM 972 C CA . ASN A 1 126 ? 3.797 24.969 20.156 1 85.06 126 ASN A CA 1
ATOM 973 C C . ASN A 1 126 ? 2.479 24.25 19.875 1 85.06 126 ASN A C 1
ATOM 975 O O . ASN A 1 126 ? 1.408 24.75 20.219 1 85.06 126 ASN A O 1
ATOM 979 N N . LEU A 1 127 ? 2.635 23.188 19.125 1 86.81 127 LEU A N 1
ATOM 980 C CA . LEU A 1 127 ? 1.492 22.375 18.703 1 86.81 127 LEU A CA 1
ATOM 981 C C . LEU A 1 127 ? 1.846 20.891 18.719 1 86.81 127 LEU A C 1
ATOM 983 O O . LEU A 1 127 ? 2.885 20.5 18.172 1 86.81 127 LEU A O 1
ATOM 987 N N . LYS A 1 128 ? 1.17 20.078 19.453 1 87.12 128 LYS A N 1
ATOM 988 C CA . LYS A 1 128 ? 1.287 18.625 19.344 1 87.12 128 LYS A CA 1
ATOM 989 C C . LYS A 1 128 ? 0.47 18.078 18.172 1 87.12 128 LYS A C 1
ATOM 991 O O . LYS A 1 128 ? -0.752 18.234 18.141 1 87.12 128 LYS A O 1
ATOM 996 N N . LEU A 1 129 ? 1.221 17.469 17.297 1 90.44 129 LEU A N 1
ATOM 997 C CA . LEU A 1 129 ? 0.595 17 16.062 1 90.44 129 LEU A CA 1
ATOM 998 C C . LEU A 1 129 ? 0.576 15.477 16 1 90.44 129 LEU A C 1
ATOM 1000 O O . LEU A 1 129 ? 1.618 14.828 16.141 1 90.44 129 LEU A O 1
ATOM 1004 N N . ASP A 1 130 ? -0.589 14.891 15.836 1 90.88 130 AS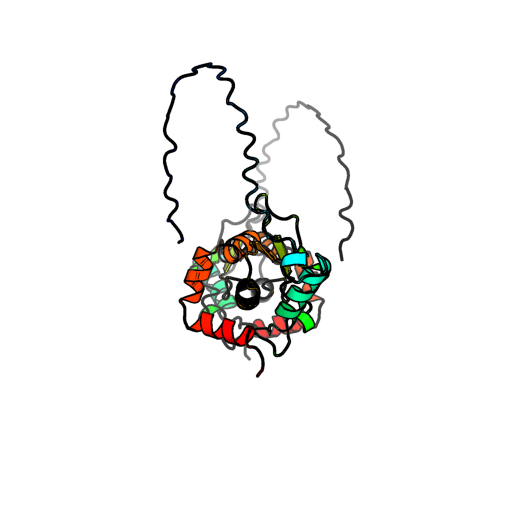P A N 1
ATOM 1005 C CA . ASP A 1 130 ? -0.811 13.461 15.617 1 90.88 130 ASP A CA 1
ATOM 1006 C C . ASP A 1 130 ? -1.433 13.203 14.25 1 90.88 130 ASP A C 1
ATOM 1008 O O . ASP A 1 130 ? -2.51 13.719 13.945 1 90.88 130 ASP A O 1
ATOM 1012 N N . ILE A 1 131 ? -0.691 12.398 13.445 1 91.12 131 ILE A N 1
ATOM 1013 C CA . ILE A 1 131 ? -1.152 12.117 12.094 1 91.12 131 ILE A CA 1
ATOM 1014 C C . ILE A 1 131 ? -1.484 10.625 11.969 1 91.12 131 ILE A C 1
ATOM 1016 O O . ILE A 1 131 ? -0.665 9.773 12.305 1 91.12 131 ILE A O 1
ATOM 1020 N N . TYR A 1 132 ? -2.623 10.312 11.508 1 87.38 132 TYR A N 1
ATOM 1021 C CA . TYR A 1 132 ? -3.088 8.93 11.398 1 87.38 132 TYR A CA 1
ATOM 1022 C C . TYR A 1 132 ? -3.756 8.688 10.047 1 87.38 132 TYR A C 1
ATOM 1024 O O . TYR A 1 132 ? -4.43 9.57 9.516 1 87.38 132 TYR A O 1
ATOM 1032 N N . ILE A 1 133 ? -3.486 7.508 9.562 1 82.5 133 ILE A N 1
ATOM 1033 C CA . ILE A 1 133 ? -4.328 7.039 8.469 1 82.5 133 ILE A CA 1
ATOM 1034 C C . ILE A 1 133 ? -5.707 6.664 9 1 82.5 133 ILE A C 1
ATOM 1036 O O . ILE A 1 133 ? -5.824 6.047 10.062 1 82.5 133 ILE A O 1
ATOM 1040 N N . LYS A 1 134 ? -6.574 7.137 8.258 1 79.38 134 LYS A N 1
ATOM 1041 C CA . LYS A 1 134 ? -7.93 6.766 8.656 1 79.38 134 LYS A CA 1
ATOM 1042 C C . LYS A 1 134 ? -8.078 5.25 8.742 1 79.38 134 LYS A C 1
ATOM 1044 O O . LYS A 1 134 ? -7.605 4.52 7.871 1 79.38 134 LYS A O 1
ATOM 1049 N N . LYS A 1 135 ? -8.633 4.863 9.82 1 70.38 135 LYS A N 1
ATOM 1050 C CA . LYS A 1 135 ? -8.82 3.434 10.047 1 70.38 135 LYS A CA 1
ATOM 1051 C C . LYS A 1 135 ? -9.508 2.773 8.859 1 70.38 135 LYS A C 1
ATOM 1053 O O . LYS A 1 135 ? -10.484 3.303 8.328 1 70.38 135 LYS A O 1
ATOM 1058 N N . GLY A 1 136 ? -8.906 1.592 8.453 1 65.19 136 GLY A N 1
ATOM 1059 C CA . GLY A 1 136 ? -9.508 0.834 7.367 1 65.19 136 GLY A CA 1
ATOM 1060 C C . GLY A 1 136 ? -9.133 1.36 5.992 1 65.19 136 GLY A C 1
ATOM 1061 O O . GLY A 1 136 ? -9.531 0.791 4.977 1 65.19 136 GLY A O 1
ATOM 1062 N N . ALA A 1 137 ? -8.289 2.367 6.148 1 65.12 137 ALA A N 1
ATOM 1063 C CA . ALA A 1 137 ? -7.98 2.975 4.859 1 65.12 137 ALA A CA 1
ATOM 1064 C C . ALA A 1 137 ? -6.754 2.32 4.227 1 65.12 137 ALA A C 1
ATOM 1066 O O . ALA A 1 137 ? -6.453 2.557 3.055 1 65.12 137 ALA A O 1
ATOM 1067 N N . HIS A 1 138 ? -6.133 1.394 5.031 1 65.38 138 HIS A N 1
ATOM 1068 C CA . HIS A 1 138 ? -4.98 0.672 4.504 1 65.38 138 HIS A CA 1
ATOM 1069 C C . HIS A 1 138 ? -5.176 -0.836 4.609 1 65.38 138 HIS A C 1
ATOM 1071 O O . HIS A 1 138 ? -5.508 -1.35 5.68 1 65.38 138 HIS A O 1
ATOM 1077 N N . ALA A 1 139 ? -4.77 -1.538 3.598 1 66.94 139 ALA A N 1
ATOM 1078 C CA . ALA A 1 139 ? -4.977 -2.984 3.6 1 66.94 139 ALA A CA 1
ATOM 1079 C C . ALA A 1 139 ? -3.824 -3.703 4.293 1 66.94 139 ALA A C 1
ATOM 1081 O O . ALA A 1 139 ? -2.656 -3.377 4.074 1 66.94 139 ALA A O 1
ATOM 1082 N N . THR A 1 140 ? -4.176 -4.664 5.266 1 70 140 THR A N 1
ATOM 1083 C CA . THR A 1 140 ? -3.158 -5.492 5.906 1 70 140 THR A CA 1
ATOM 1084 C C . THR A 1 140 ? -2.762 -6.656 5.004 1 70 140 THR A C 1
ATOM 1086 O O . THR A 1 140 ? -3.484 -6.996 4.062 1 70 140 THR A O 1
ATOM 1089 N N . GLU A 1 141 ? -1.589 -7.301 5.387 1 74.06 141 GLU A N 1
ATOM 1090 C CA . GLU A 1 141 ? -1.149 -8.508 4.688 1 74.06 141 GLU A CA 1
ATOM 1091 C C . GLU A 1 141 ? -2.191 -9.617 4.793 1 74.06 141 GLU A C 1
ATOM 1093 O O . GLU A 1 141 ? -2.479 -10.297 3.805 1 74.06 141 GLU A O 1
ATOM 1098 N N . ASP A 1 142 ? -2.654 -9.875 5.973 1 77.12 142 ASP A N 1
ATOM 1099 C CA . ASP A 1 142 ? -3.65 -10.914 6.191 1 77.12 142 ASP A CA 1
ATOM 1100 C C . ASP A 1 142 ? -4.887 -10.688 5.328 1 77.12 142 ASP A C 1
ATOM 1102 O O . ASP A 1 142 ? -5.465 -11.633 4.793 1 77.12 142 ASP A O 1
ATOM 1106 N N . GLU A 1 143 ? -5.258 -9.492 5.324 1 77.88 143 GLU A N 1
ATOM 1107 C CA . GLU A 1 143 ? -6.43 -9.172 4.516 1 77.88 143 GLU A CA 1
ATOM 1108 C C . GLU A 1 143 ? -6.168 -9.43 3.033 1 77.88 143 GLU A C 1
ATOM 1110 O O . GLU A 1 143 ? -7.02 -9.977 2.334 1 77.88 143 GLU A O 1
ATOM 1115 N N . ILE A 1 144 ? -5.012 -9.094 2.645 1 78.44 144 ILE A N 1
ATOM 1116 C CA . ILE A 1 144 ? -4.66 -9.312 1.246 1 78.44 144 ILE A CA 1
ATOM 1117 C C . ILE A 1 144 ? -4.562 -10.812 0.965 1 78.44 144 ILE A C 1
ATOM 1119 O O . ILE A 1 144 ? -5.078 -11.297 -0.045 1 78.44 144 ILE A O 1
ATOM 1123 N N . ASN A 1 145 ? -3.861 -11.578 1.832 1 82.88 145 ASN A N 1
ATOM 1124 C CA . ASN A 1 145 ? -3.744 -13.023 1.665 1 82.88 145 ASN A CA 1
ATOM 1125 C C . ASN A 1 145 ? -5.113 -13.695 1.623 1 82.88 145 ASN A C 1
ATOM 1127 O O . ASN A 1 145 ? -5.336 -14.609 0.831 1 82.88 145 ASN A O 1
ATOM 1131 N N . LYS A 1 146 ? -5.953 -13.297 2.535 1 83.62 146 LYS A N 1
ATOM 1132 C CA . LYS A 1 146 ? -7.309 -13.844 2.527 1 83.62 146 LYS A CA 1
ATOM 1133 C C . LYS A 1 146 ? -8.008 -13.547 1.205 1 83.62 146 LYS A C 1
ATOM 1135 O O . LYS A 1 146 ? -8.68 -1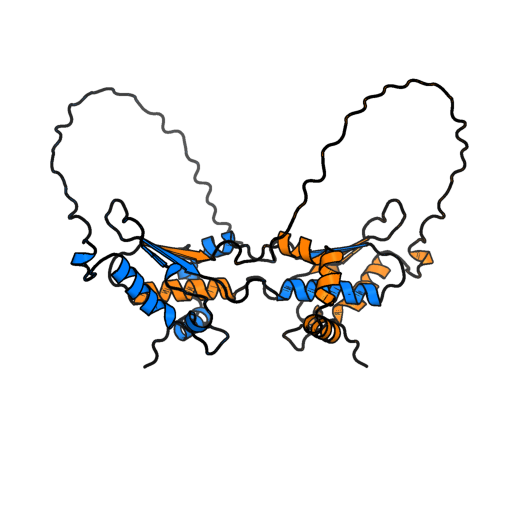4.414 0.645 1 83.62 146 LYS A O 1
ATOM 1140 N N . GLN A 1 147 ? -7.836 -12.367 0.783 1 81.75 147 GLN A N 1
ATOM 1141 C CA . GLN A 1 147 ? -8.492 -11.961 -0.454 1 81.75 147 GLN A CA 1
ATOM 1142 C C . GLN A 1 147 ? -7.957 -12.75 -1.646 1 81.75 147 GLN A C 1
ATOM 1144 O O . GLN A 1 147 ? -8.727 -13.258 -2.461 1 81.75 147 GLN A O 1
ATOM 1149 N N . ILE A 1 148 ? -6.641 -12.93 -1.721 1 82.38 148 ILE A N 1
ATOM 1150 C CA . ILE A 1 148 ? -6.012 -13.586 -2.861 1 82.38 148 ILE A CA 1
ATOM 1151 C C . ILE A 1 148 ? -6.367 -15.07 -2.861 1 82.38 148 ILE A C 1
ATOM 1153 O O . ILE A 1 148 ? -6.422 -15.703 -3.92 1 82.38 148 ILE A O 1
ATOM 1157 N N . ASN A 1 149 ? -6.625 -15.656 -1.719 1 90.25 149 ASN A N 1
ATOM 1158 C CA . ASN A 1 149 ? -6.875 -17.094 -1.643 1 90.25 149 ASN A CA 1
ATOM 1159 C C . ASN A 1 149 ? -8.367 -17.406 -1.565 1 90.25 149 ASN A C 1
ATOM 1161 O O . ASN A 1 149 ? -8.766 -18.562 -1.442 1 90.25 149 ASN A O 1
ATOM 1165 N N . ASP A 1 150 ? -9.156 -16.391 -1.638 1 88.06 150 AS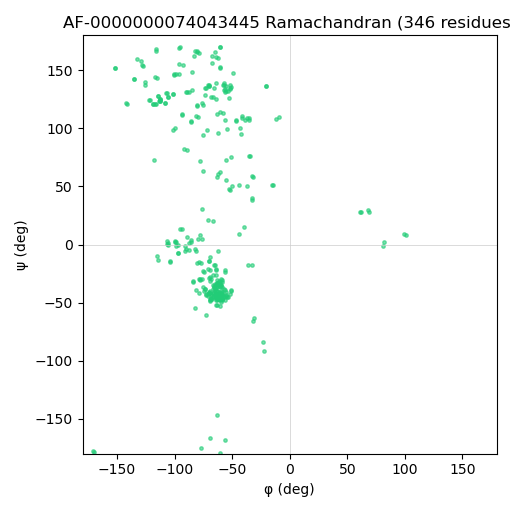P A N 1
ATOM 1166 C CA . ASP A 1 150 ? -10.602 -16.578 -1.71 1 88.06 150 ASP A CA 1
ATOM 1167 C C . ASP A 1 150 ? -11.055 -16.797 -3.15 1 88.06 150 ASP A C 1
ATOM 1169 O O . ASP A 1 150 ? -11.195 -15.844 -3.914 1 88.06 150 ASP A O 1
ATOM 1173 N N . LYS A 1 151 ? -11.344 -18.016 -3.355 1 82.56 151 LYS A N 1
ATOM 1174 C CA . LYS A 1 151 ? -11.672 -18.406 -4.727 1 82.56 151 LYS A CA 1
ATOM 1175 C C . LYS A 1 151 ? -12.922 -17.688 -5.211 1 82.56 151 LYS A C 1
ATOM 1177 O O . LYS A 1 151 ? -13 -17.266 -6.367 1 82.56 151 LYS A O 1
ATOM 1182 N N . GLU A 1 152 ? -13.836 -17.5 -4.383 1 86.94 152 GLU A N 1
ATOM 1183 C CA . GLU A 1 152 ? -15.078 -16.812 -4.75 1 86.94 152 GLU A CA 1
ATOM 1184 C C . GLU A 1 152 ? -14.844 -15.336 -5.012 1 86.94 152 GLU A C 1
ATOM 1186 O O . GLU A 1 152 ? -15.383 -14.773 -5.965 1 86.94 152 GLU A O 1
ATOM 1191 N N . ARG A 1 153 ? -14.07 -14.75 -4.207 1 81.69 153 ARG A N 1
ATOM 1192 C CA . ARG A 1 153 ? -13.75 -13.336 -4.383 1 81.69 153 ARG A CA 1
ATOM 1193 C C . ARG A 1 153 ? -12.945 -13.117 -5.66 1 81.69 153 ARG A C 1
ATOM 1195 O O . ARG A 1 153 ? -13.18 -12.141 -6.379 1 81.69 153 ARG A O 1
ATOM 1202 N N . ILE A 1 154 ? -12.164 -14.062 -5.902 1 82.69 154 ILE A N 1
ATOM 1203 C CA . ILE A 1 154 ? -11.336 -13.953 -7.102 1 82.69 154 ILE A CA 1
ATOM 1204 C C . ILE A 1 154 ? -12.219 -14.055 -8.344 1 82.69 154 ILE A C 1
ATOM 1206 O O . ILE A 1 154 ? -12.086 -13.258 -9.273 1 82.69 154 ILE A O 1
ATOM 1210 N N . ALA A 1 155 ? -13.07 -15.039 -8.266 1 87.88 155 ALA A N 1
ATOM 1211 C CA . ALA A 1 155 ? -13.984 -15.219 -9.391 1 87.88 155 ALA A CA 1
ATOM 1212 C C . ALA A 1 155 ? -14.844 -13.977 -9.617 1 87.88 155 ALA A C 1
ATOM 1214 O O . ALA A 1 155 ? -15.07 -13.57 -10.758 1 87.88 155 ALA A O 1
ATOM 1215 N N . ALA A 1 156 ? -15.203 -13.336 -8.578 1 83.62 156 ALA A N 1
ATOM 1216 C CA . ALA A 1 156 ? -16.016 -12.125 -8.664 1 83.62 156 ALA A CA 1
ATOM 1217 C C . ALA A 1 156 ? -15.203 -10.945 -9.195 1 83.62 156 ALA A C 1
ATOM 1219 O O . ALA A 1 156 ? -15.695 -10.156 -10 1 83.62 156 ALA A O 1
ATOM 1220 N N . ALA A 1 157 ? -14.07 -10.852 -8.711 1 81.25 157 ALA A N 1
ATOM 1221 C CA . ALA A 1 157 ? -13.188 -9.789 -9.18 1 81.25 157 ALA A CA 1
ATOM 1222 C C . ALA A 1 157 ? -12.953 -9.891 -10.68 1 81.25 157 ALA A C 1
ATOM 1224 O O . ALA A 1 157 ? -12.922 -8.883 -11.383 1 81.25 157 ALA A O 1
ATOM 1225 N N . MET A 1 158 ? -12.953 -11.094 -11.156 1 86 158 MET A N 1
ATOM 1226 C CA . MET A 1 158 ? -12.617 -11.336 -12.562 1 86 158 MET A CA 1
ATOM 1227 C C . MET A 1 158 ? -13.828 -11.102 -13.453 1 86 158 MET A C 1
ATOM 1229 O O . MET A 1 158 ? -13.711 -11.109 -14.68 1 86 158 MET A O 1
ATOM 1233 N N . GLU A 1 159 ? -14.938 -10.805 -12.773 1 85.06 159 GLU A N 1
ATOM 1234 C CA . GLU A 1 159 ? -16.109 -10.414 -13.547 1 85.06 159 GLU A CA 1
ATOM 1235 C C . GLU A 1 159 ? -16 -8.961 -14.008 1 85.06 159 GLU A C 1
ATOM 1237 O O . GLU A 1 159 ? -16.719 -8.547 -14.922 1 85.06 159 GLU A O 1
ATOM 1242 N N . ASN A 1 160 ? -15.141 -8.258 -13.445 1 83.69 160 ASN A N 1
ATOM 1243 C CA . ASN A 1 160 ? -14.852 -6.902 -13.891 1 83.69 160 ASN A CA 1
ATOM 1244 C C . ASN A 1 160 ? -14.008 -6.895 -15.164 1 83.69 160 ASN A C 1
ATOM 1246 O O . ASN A 1 160 ? -12.875 -7.363 -15.164 1 83.69 160 ASN A O 1
ATOM 1250 N N . PRO A 1 161 ? -14.555 -6.293 -16.125 1 86.19 161 PRO A N 1
ATOM 1251 C CA . PRO A 1 161 ? -13.844 -6.344 -17.406 1 86.19 161 PRO A CA 1
ATOM 1252 C C . PRO A 1 161 ? -12.492 -5.629 -17.359 1 86.19 161 PRO A C 1
ATOM 1254 O O . PRO A 1 161 ? -11.539 -6.07 -18.016 1 86.19 161 PRO A O 1
ATOM 1257 N N . ASN A 1 162 ? -12.414 -4.617 -16.625 1 81.31 162 ASN A N 1
ATOM 1258 C CA . ASN A 1 162 ? -11.148 -3.887 -16.547 1 81.31 162 ASN A CA 1
ATOM 1259 C C . ASN A 1 162 ? -10.078 -4.703 -15.828 1 81.31 162 ASN A C 1
ATOM 1261 O O . ASN A 1 162 ? -8.938 -4.77 -16.281 1 81.31 162 ASN A O 1
ATOM 1265 N N . LEU A 1 163 ? -10.484 -5.227 -14.742 1 80.19 163 LEU A N 1
ATOM 1266 C CA . LEU A 1 163 ? -9.547 -6.07 -14.008 1 80.19 163 LEU A CA 1
ATOM 1267 C C . LEU A 1 163 ? -9.133 -7.273 -14.844 1 80.19 163 LEU A C 1
ATOM 1269 O O . LEU A 1 163 ? -7.953 -7.633 -14.875 1 80.19 163 LEU A O 1
ATOM 1273 N N . LYS A 1 164 ? -10.094 -7.832 -15.531 1 85.75 164 LYS A N 1
ATOM 1274 C CA . LYS A 1 164 ? -9.82 -8.984 -16.375 1 85.75 164 LYS A CA 1
ATOM 1275 C C . LYS A 1 164 ? -8.789 -8.648 -17.453 1 85.75 164 LYS A C 1
ATOM 1277 O O . LYS A 1 164 ? -7.855 -9.422 -17.688 1 85.75 164 LYS A O 1
ATOM 1282 N N . GLN A 1 165 ? -8.922 -7.48 -18 1 86.19 165 GLN A N 1
ATOM 1283 C CA . GLN A 1 165 ? -8 -7.074 -19.047 1 86.19 165 GLN A CA 1
ATOM 1284 C C . GLN A 1 165 ? -6.598 -6.84 -18.5 1 86.19 165 GLN A C 1
ATOM 1286 O O . GLN A 1 165 ? -5.605 -7.18 -19.141 1 86.19 165 GLN A O 1
ATOM 1291 N N . LEU A 1 166 ? -6.602 -6.277 -17.391 1 84.5 166 LEU A N 1
ATOM 1292 C CA . LEU A 1 166 ? -5.312 -6.031 -16.766 1 84.5 166 LEU A CA 1
ATOM 1293 C C . LEU A 1 166 ? -4.586 -7.34 -16.484 1 84.5 166 LEU A C 1
ATOM 1295 O O . LEU A 1 166 ? -3.389 -7.461 -16.766 1 84.5 166 LEU A O 1
ATOM 1299 N N . VAL A 1 167 ? -5.336 -8.297 -16 1 86.06 167 VAL A N 1
ATOM 1300 C CA . VAL A 1 167 ? -4.754 -9.594 -15.68 1 86.06 167 VAL A CA 1
ATOM 1301 C C . VAL A 1 167 ? -4.297 -10.281 -16.969 1 86.06 167 VAL A C 1
ATOM 1303 O O . VAL A 1 167 ? -3.189 -10.82 -17.031 1 86.06 167 VAL A O 1
ATOM 1306 N N . GLU A 1 168 ? -5.094 -10.219 -17.953 1 89.06 168 GLU A N 1
ATOM 1307 C CA . GLU A 1 168 ? -4.773 -10.875 -19.219 1 89.06 168 GLU A CA 1
ATOM 1308 C C . GLU A 1 168 ? -3.498 -10.305 -19.828 1 89.06 168 GLU A C 1
ATOM 1310 O O . GLU A 1 168 ? -2.719 -11.031 -20.453 1 89.06 168 GLU A O 1
ATOM 1315 N N . ASN A 1 169 ? -3.336 -9.039 -19.641 1 86.06 169 ASN A N 1
ATOM 1316 C CA . ASN A 1 169 ? -2.146 -8.398 -20.188 1 86.06 169 ASN A CA 1
ATOM 1317 C C . ASN A 1 169 ? -0.882 -8.844 -19.453 1 86.06 169 ASN A C 1
ATOM 1319 O O . ASN A 1 169 ? 0.188 -8.938 -20.062 1 86.06 169 ASN A O 1
ATOM 1323 N N . CYS A 1 170 ? -1.142 -9.117 -18.188 1 85.88 170 CYS A N 1
ATOM 1324 C CA . CYS A 1 170 ? 0.023 -9.516 -17.406 1 85.88 170 CYS A CA 1
ATOM 1325 C C . CYS A 1 170 ? 0.428 -10.953 -17.719 1 85.88 170 CYS A C 1
ATOM 1327 O O . CYS A 1 170 ? 1.611 -11.289 -17.672 1 85.88 170 CYS A O 1
ATOM 1329 N N . ILE A 1 171 ? -0.571 -11.742 -18.078 1 87.25 171 ILE A N 1
ATOM 1330 C CA . ILE A 1 171 ? -0.26 -13.164 -18.156 1 87.25 171 ILE A CA 1
ATOM 1331 C C . ILE A 1 171 ? -0.174 -13.586 -19.625 1 87.25 171 ILE A C 1
ATOM 1333 O O . ILE A 1 171 ? -0.003 -14.766 -19.922 1 87.25 171 ILE A O 1
ATOM 1337 N N . LYS A 1 172 ? -0.389 -12.594 -20.422 1 84.31 172 LYS A N 1
ATOM 1338 C CA . LYS A 1 172 ? -0.331 -12.898 -21.844 1 84.31 172 LYS A CA 1
ATOM 1339 C C . LYS A 1 172 ? 1.016 -13.508 -22.219 1 84.31 172 LYS A C 1
ATOM 1341 O O . LYS A 1 172 ? 2.061 -13.07 -21.734 1 84.31 172 LYS A O 1
ATOM 1346 N N . GLU A 1 173 ? 0.739 -14.539 -22.953 1 76.88 173 GLU A N 1
ATOM 1347 C CA . GLU A 1 173 ? 1.944 -15.156 -23.5 1 76.88 173 GLU A CA 1
ATOM 1348 C C . GLU A 1 173 ? 2.457 -14.398 -24.719 1 76.88 173 GLU A C 1
ATOM 1350 O O . GLU A 1 173 ? 1.669 -13.859 -25.5 1 76.88 173 GLU A O 1
ATOM 1355 N N . GLU A 1 174 ? 3.359 -13.836 -24.656 1 62.62 174 GLU A N 1
ATOM 1356 C CA . GLU A 1 174 ? 3.881 -13.227 -25.891 1 62.62 174 GLU A CA 1
ATOM 1357 C C . GLU A 1 174 ? 3.873 -14.219 -27.047 1 62.62 174 GLU A C 1
ATOM 1359 O O . GLU A 1 174 ? 4.242 -15.383 -26.875 1 62.62 174 GLU A O 1
ATOM 1364 N N . ASP A 1 175 ? 2.787 -13.945 -28.109 1 45.41 175 ASP A N 1
ATOM 1365 C CA . ASP A 1 175 ? 2.936 -14.648 -29.375 1 45.41 175 ASP A CA 1
ATOM 1366 C C . ASP A 1 175 ? 4.352 -14.5 -29.938 1 45.41 175 ASP A C 1
ATOM 1368 O O . ASP A 1 175 ? 5.008 -13.484 -29.703 1 45.41 175 ASP A O 1
ATOM 1372 N N . MET B 1 1 ? 18.359 -2.316 8.078 1 16.92 1 MET B N 1
ATOM 1373 C CA . MET B 1 1 ? 19.266 -2.391 9.211 1 16.92 1 MET B CA 1
ATOM 1374 C C . MET B 1 1 ? 18.5 -2.506 10.523 1 16.92 1 MET B C 1
ATOM 1376 O O . MET B 1 1 ? 17.672 -1.65 10.836 1 16.92 1 MET B O 1
ATOM 1380 N N . LEU B 1 2 ? 18.656 -3.699 11.305 1 18.56 2 LEU B N 1
ATOM 1381 C CA . LEU B 1 2 ? 18.062 -4.555 12.328 1 18.56 2 LEU B CA 1
ATOM 1382 C C . LEU B 1 2 ? 18.312 -3.992 13.719 1 18.56 2 LEU B C 1
ATOM 1384 O O . LEU B 1 2 ? 17.781 -4.508 14.711 1 18.56 2 LEU B O 1
ATOM 1388 N N . SER B 1 3 ? 19.297 -2.986 13.969 1 18.27 3 SER B N 1
ATOM 1389 C CA . SER B 1 3 ? 19.969 -3.314 15.211 1 18.27 3 SER B CA 1
ATOM 1390 C C . SER B 1 3 ? 19.016 -3.279 16.391 1 18.27 3 SER B C 1
ATOM 1392 O O . SER B 1 3 ? 17.891 -2.775 16.281 1 18.27 3 SER B O 1
ATOM 1394 N N . PHE B 1 4 ? 19.594 -2.838 17.688 1 17.67 4 PHE B N 1
ATOM 1395 C CA . PHE B 1 4 ? 20.125 -3.174 19 1 17.67 4 PHE B CA 1
ATOM 1396 C C . PHE B 1 4 ? 19.266 -2.572 20.094 1 17.67 4 PHE B C 1
ATOM 1398 O O . PHE B 1 4 ? 19.297 -1.36 20.328 1 17.67 4 PHE B O 1
ATOM 1405 N N . PHE B 1 5 ? 18 -3.102 20.375 1 19.09 5 PHE B N 1
ATOM 1406 C CA . PHE B 1 5 ? 17.016 -2.725 21.391 1 19.09 5 PHE B CA 1
ATOM 1407 C C . PHE B 1 5 ? 17.578 -2.957 22.797 1 19.09 5 PHE B C 1
ATOM 1409 O O . PHE B 1 5 ? 17.578 -4.086 23.297 1 19.09 5 PHE B O 1
ATOM 1416 N N . ARG B 1 6 ? 18.781 -2.184 22.922 1 18.55 6 ARG B N 1
ATOM 1417 C CA . ARG B 1 6 ? 19.312 -2.592 24.219 1 18.55 6 ARG B CA 1
ATOM 1418 C C . ARG B 1 6 ? 18.219 -2.537 25.297 1 18.55 6 ARG B C 1
ATOM 1420 O O . ARG B 1 6 ? 17.344 -1.672 25.25 1 18.55 6 ARG B O 1
ATOM 1427 N N . LYS B 1 7 ? 18.344 -3.457 26.266 1 18.73 7 LYS B N 1
ATOM 1428 C CA . LYS B 1 7 ? 17.656 -4.133 27.359 1 18.73 7 LYS B CA 1
ATOM 1429 C C . LYS B 1 7 ? 17.547 -3.227 28.578 1 18.73 7 LYS B C 1
ATOM 1431 O O . LYS B 1 7 ? 18.438 -3.229 29.438 1 18.73 7 LYS B O 1
ATOM 1436 N N . LYS B 1 8 ? 17.453 -1.785 28.344 1 20.95 8 LYS B N 1
ATOM 1437 C CA . LYS B 1 8 ? 17.719 -1.175 29.641 1 20.95 8 LYS B CA 1
ATOM 1438 C C . LYS B 1 8 ? 16.797 -1.751 30.719 1 20.95 8 LYS B C 1
ATOM 1440 O O . LYS B 1 8 ? 15.617 -1.981 30.469 1 20.95 8 LYS B O 1
ATOM 1445 N N . THR B 1 9 ? 17.562 -2.088 31.828 1 17.77 9 THR B N 1
ATOM 1446 C CA . THR B 1 9 ? 17.359 -2.795 33.094 1 17.77 9 THR B CA 1
ATOM 1447 C C . THR B 1 9 ? 16.328 -2.088 33.969 1 17.77 9 THR B C 1
ATOM 1449 O O . THR B 1 9 ? 16.125 -0.88 33.812 1 17.77 9 THR B O 1
ATOM 1452 N N . SER B 1 10 ? 15.75 -2.902 35 1 18.53 10 SER B N 1
ATOM 1453 C CA . SER B 1 10 ? 14.562 -3.199 35.781 1 18.53 10 SER B CA 1
ATOM 1454 C C . SER B 1 10 ? 14.508 -2.348 37.062 1 18.53 10 SER B C 1
ATOM 1456 O O . SER B 1 10 ? 13.641 -2.543 37.906 1 18.53 10 SER B O 1
ATOM 1458 N N . GLU B 1 11 ? 15.547 -1.298 37.219 1 18.34 11 GLU B N 1
ATOM 1459 C CA . GLU B 1 11 ? 15.719 -1.335 38.688 1 18.34 11 GLU B CA 1
ATOM 1460 C C . GLU B 1 11 ? 14.414 -0.995 39.406 1 18.34 11 GLU B C 1
ATOM 1462 O O . GLU B 1 11 ? 13.523 -0.378 38.812 1 18.34 11 GLU B O 1
ATOM 1467 N N . ASP B 1 12 ? 14.555 -1.013 40.875 1 18.84 12 ASP B N 1
ATOM 1468 C CA . ASP B 1 12 ? 13.984 -1.472 42.156 1 18.84 12 ASP B CA 1
ATOM 1469 C C . ASP B 1 12 ? 12.898 -0.516 42.625 1 18.84 12 ASP B C 1
ATOM 1471 O O . ASP B 1 12 ? 12.875 0.654 42.25 1 18.84 12 ASP B O 1
ATOM 1475 N N . LEU B 1 13 ? 12.055 -1.123 43.625 1 20.25 13 LEU B N 1
ATOM 1476 C CA . LEU B 1 13 ? 10.711 -1.229 44.188 1 20.25 13 LEU B CA 1
ATOM 1477 C C . LEU B 1 13 ? 10.484 -0.151 45.25 1 20.25 13 LEU B C 1
ATOM 1479 O O . LEU B 1 13 ? 9.398 -0.069 45.844 1 20.25 13 LEU B O 1
ATOM 1483 N N . THR B 1 14 ? 11.555 0.747 45.469 1 17.44 14 THR B N 1
ATOM 1484 C CA . THR B 1 14 ? 11.469 0.968 46.906 1 17.44 14 THR B CA 1
ATOM 1485 C C . THR B 1 14 ? 10.172 1.693 47.25 1 17.44 14 THR B C 1
ATOM 1487 O O . THR B 1 14 ? 9.734 2.582 46.531 1 17.44 14 THR B O 1
ATOM 1490 N N . VAL B 1 15 ? 9.562 1.049 48.406 1 18.98 15 VAL B N 1
ATOM 1491 C CA . VAL B 1 15 ? 8.25 0.951 49.031 1 18.98 15 VAL B CA 1
ATOM 1492 C C . VAL B 1 15 ? 7.926 2.254 49.75 1 18.98 15 VAL B C 1
ATOM 1494 O O . VAL B 1 15 ? 6.754 2.582 49.969 1 18.98 15 VAL B O 1
ATOM 1497 N N . GLY B 1 16 ? 9.031 3.066 50.156 1 17.67 16 GLY B N 1
ATOM 1498 C CA . GLY B 1 16 ? 8.789 3.436 51.531 1 17.67 16 GLY B CA 1
ATOM 1499 C C . GLY B 1 16 ? 7.605 4.371 51.719 1 17.67 16 GLY B C 1
ATOM 1500 O O . GLY B 1 16 ? 7.184 5.023 50.75 1 17.67 16 GLY B O 1
ATOM 1501 N N . SER B 1 17 ? 7.117 4.246 53 1 19.91 17 SER B N 1
ATOM 1502 C CA . SER B 1 17 ? 5.836 4.395 53.688 1 19.91 17 SER B CA 1
ATOM 1503 C C . SER B 1 17 ? 5.477 5.867 53.875 1 19.91 17 SER B C 1
ATOM 1505 O O . SER B 1 17 ? 4.297 6.223 53.938 1 19.91 17 SER B O 1
ATOM 1507 N N . PRO B 1 18 ? 6.594 6.754 53.844 1 19.95 18 PRO B N 1
ATOM 1508 C CA . PRO B 1 18 ? 6.469 7.508 55.094 1 19.95 18 PRO B CA 1
ATOM 1509 C C . PRO B 1 18 ? 5.219 8.383 55.125 1 19.95 18 PRO B C 1
ATOM 1511 O O . PRO B 1 18 ? 4.668 8.727 54.094 1 19.95 18 PRO B O 1
ATOM 1514 N N . SER B 1 19 ? 5.062 8.766 56.438 1 20.09 19 SER B N 1
ATOM 1515 C CA . SER B 1 19 ? 3.961 9.125 57.312 1 20.09 19 SER B CA 1
ATOM 1516 C C . SER B 1 19 ? 3.402 10.5 56.969 1 20.09 19 SER B C 1
ATOM 1518 O O . SER B 1 19 ? 2.186 10.68 56.875 1 20.09 19 SER B O 1
ATOM 1520 N N . GLY B 1 20 ? 4.305 11.461 57.094 1 20.2 20 GLY B N 1
ATOM 1521 C CA . GLY B 1 20 ? 4.004 12.531 58.031 1 20.2 20 GLY B CA 1
ATOM 1522 C C . GLY B 1 20 ? 3.012 13.539 57.5 1 20.2 20 GLY B C 1
ATOM 1523 O O . GLY B 1 20 ? 2.748 13.57 56.281 1 20.2 20 GLY B O 1
ATOM 1524 N N . SER B 1 21 ? 2.904 14.5 58.375 1 22.23 21 SER B N 1
ATOM 1525 C CA . SER B 1 21 ? 1.816 15.289 58.938 1 22.23 21 SER B CA 1
ATOM 1526 C C . SER B 1 21 ? 1.432 16.453 58.031 1 22.23 21 SER B C 1
ATOM 1528 O O . SER B 1 21 ? 0.254 16.797 57.938 1 22.23 21 SER B O 1
ATOM 1530 N N . LYS B 1 22 ? 2.514 17.25 57.719 1 23.7 22 LYS B N 1
ATOM 1531 C CA . LYS B 1 22 ? 2.447 18.688 57.969 1 23.7 22 LYS B CA 1
ATOM 1532 C C . LYS B 1 22 ? 1.524 19.359 56.938 1 23.7 22 LYS B C 1
ATOM 1534 O O . LYS B 1 22 ? 1.433 18.938 55.781 1 23.7 22 LYS B O 1
ATOM 1539 N N . GLY B 1 23 ? 0.728 20.031 57.656 1 26.56 23 GLY B N 1
ATOM 1540 C CA . GLY B 1 23 ? -0.346 20.828 57.094 1 26.56 23 GLY B CA 1
ATOM 1541 C C . GLY B 1 23 ? 0.127 21.781 56 1 26.56 23 GLY B C 1
ATOM 1542 O O . GLY B 1 23 ? 0.88 22.719 56.281 1 26.56 23 GLY B O 1
ATOM 1543 N N . SER B 1 24 ? 0.946 21.266 55.031 1 25.67 24 SER B N 1
ATOM 1544 C CA . SER B 1 24 ? 1.599 22.234 54.156 1 25.67 24 SER B CA 1
ATOM 1545 C C . SER B 1 24 ? 0.684 23.422 53.875 1 25.67 24 SER B C 1
ATOM 1547 O O . SER B 1 24 ? -0.502 23.234 53.594 1 25.67 24 SER B O 1
ATOM 1549 N N . PRO B 1 25 ? 1.16 24.391 54.531 1 30.78 25 PRO B N 1
ATOM 1550 C CA . PRO B 1 25 ? 0.45 25.641 54.25 1 30.78 25 PRO B CA 1
ATOM 1551 C C . PRO B 1 25 ? 0.132 25.828 52.75 1 30.78 25 PRO B C 1
ATOM 1553 O O . PRO B 1 25 ? 0.986 25.562 51.906 1 30.78 25 PRO B O 1
ATOM 1556 N N . LEU B 1 26 ? -1.007 25.438 52.438 1 30.89 26 LEU B N 1
ATOM 1557 C CA . LEU B 1 26 ? -1.406 25.656 51.031 1 30.89 26 LEU B CA 1
ATOM 1558 C C . LEU B 1 26 ? -0.868 26.984 50.531 1 30.89 26 LEU B C 1
ATOM 1560 O O . LEU B 1 26 ? -1.301 28.047 50.969 1 30.89 26 LEU B O 1
ATOM 1564 N N . VAL B 1 27 ? 0.498 27.125 50.781 1 29.7 27 VAL B N 1
ATOM 1565 C CA . VAL B 1 27 ? 0.8 28.328 50 1 29.7 27 VAL B CA 1
ATOM 1566 C C . VAL B 1 27 ? -0.034 28.359 48.719 1 29.7 27 VAL B C 1
ATOM 1568 O O . VAL B 1 27 ? 0.081 27.453 47.906 1 29.7 27 VAL B O 1
ATOM 1571 N N . GLY B 1 28 ? -1.062 28.641 48.906 1 31.2 28 GLY B N 1
ATOM 1572 C CA . GLY B 1 28 ? -1.928 28.859 47.781 1 31.2 28 GLY B CA 1
ATOM 1573 C C . GLY B 1 28 ? -1.229 29.578 46.625 1 31.2 28 GLY B C 1
ATOM 1574 O O . GLY B 1 28 ? -1.58 30.703 46.281 1 31.2 28 GLY B O 1
ATOM 1575 N N . SER B 1 29 ? 0.265 29.656 46.625 1 34 29 SER B N 1
ATOM 1576 C CA . SER B 1 29 ? 0.763 30.312 45.438 1 34 29 SER B CA 1
ATOM 1577 C C . SER B 1 29 ? 0.252 29.625 44.188 1 34 29 SER B C 1
ATOM 1579 O O . SER B 1 29 ? 0.519 28.438 43.969 1 34 29 SER B O 1
ATOM 1581 N N . ASN B 1 30 ? -0.73 29.781 44 1 37.59 30 ASN B N 1
ATOM 1582 C CA . ASN B 1 30 ? -1.264 29.375 42.688 1 37.59 30 ASN B CA 1
ATOM 1583 C C . ASN B 1 30 ? -0.23 29.531 41.594 1 37.59 30 ASN B C 1
ATOM 1585 O O . ASN B 1 30 ? 0.083 30.656 41.188 1 37.59 30 ASN B O 1
ATOM 1589 N N . GLY B 1 31 ? 1.117 29.234 41.688 1 39.12 31 GLY B N 1
ATOM 1590 C CA . GLY B 1 31 ? 2.041 29.125 40.562 1 39.12 31 GLY B CA 1
ATOM 1591 C C . GLY B 1 31 ? 1.343 29.016 39.219 1 39.12 31 GLY B C 1
ATOM 1592 O O . GLY B 1 31 ? 1.13 27.906 38.719 1 39.12 31 GLY B O 1
ATOM 1593 N N . ALA B 1 32 ? 0.647 29.734 39.062 1 43.91 32 ALA B N 1
ATOM 1594 C CA . ALA B 1 32 ? -0.158 29.844 37.844 1 43.91 32 ALA B CA 1
ATOM 1595 C C . ALA B 1 32 ? 0.725 29.859 36.594 1 43.91 32 ALA B C 1
ATOM 1597 O O . ALA B 1 32 ? 1.547 30.766 36.438 1 43.91 32 ALA B O 1
ATOM 1598 N N . VAL B 1 33 ? 1.869 28.859 36.312 1 50.78 33 VAL B N 1
ATOM 1599 C CA . VAL B 1 33 ? 2.354 28.875 34.938 1 50.78 33 VAL B CA 1
ATOM 1600 C C . VAL B 1 33 ? 1.426 29.719 34.094 1 50.78 33 VAL B C 1
ATOM 1602 O O . VAL B 1 33 ? 0.204 29.672 34.25 1 50.78 33 VAL B O 1
ATOM 1605 N N . PRO B 1 34 ? 2.203 30.859 33.812 1 54.88 34 PRO B N 1
ATOM 1606 C CA . PRO B 1 34 ? 1.229 31.578 33 1 54.88 34 PRO B CA 1
ATOM 1607 C C . PRO B 1 34 ? 0.485 30.672 32.031 1 54.88 34 PRO B C 1
ATOM 1609 O O . PRO B 1 34 ? 1.068 29.734 31.5 1 54.88 34 PRO B O 1
ATOM 1612 N N . PRO B 1 35 ? -0.582 30.484 32.281 1 62.16 35 PRO B N 1
ATOM 1613 C CA . PRO B 1 35 ? -1.409 29.625 31.438 1 62.16 35 PRO B CA 1
ATOM 1614 C C . PRO B 1 35 ? -1.073 29.75 29.953 1 62.16 35 PRO B C 1
ATOM 1616 O O . PRO B 1 35 ? -0.668 30.812 29.484 1 62.16 35 PRO B O 1
ATOM 1619 N N . ALA B 1 36 ? -0.435 28.734 29.297 1 68.06 36 ALA B N 1
ATOM 1620 C CA . ALA B 1 36 ? -0.326 28.734 27.844 1 68.06 36 ALA B CA 1
ATOM 1621 C C . ALA B 1 36 ? -1.383 29.641 27.219 1 68.06 36 ALA B C 1
ATOM 1623 O O . ALA B 1 36 ? -2.469 29.812 27.766 1 68.06 36 ALA B O 1
ATOM 1624 N N . PRO B 1 37 ? -0.725 30.359 26.219 1 77.5 37 PRO B N 1
ATOM 1625 C CA . PRO B 1 37 ? -1.689 31.266 25.609 1 77.5 37 PRO B CA 1
ATOM 1626 C C . PRO B 1 37 ? -2.971 30.562 25.156 1 77.5 37 PRO B C 1
ATOM 1628 O O . PRO B 1 37 ? -2.934 29.406 24.766 1 77.5 37 PRO B O 1
ATOM 1631 N N . THR B 1 38 ? -3.951 31.25 25.453 1 80.81 38 THR B N 1
ATOM 1632 C CA . THR B 1 38 ? -5.242 30.797 24.938 1 80.81 38 THR B CA 1
ATOM 1633 C C . THR B 1 38 ? -5.289 30.922 23.422 1 80.81 38 THR B C 1
ATOM 1635 O O . THR B 1 38 ? -4.398 31.531 22.812 1 80.81 38 THR B O 1
ATOM 1638 N N . LEU B 1 39 ? -6.168 30.266 22.844 1 84.62 39 LEU B N 1
ATOM 1639 C CA . LEU B 1 39 ? -6.371 30.375 21.391 1 84.62 39 LEU B CA 1
ATOM 1640 C C . LEU B 1 39 ? -6.492 31.844 20.969 1 84.62 39 LEU B C 1
ATOM 1642 O O . LEU B 1 39 ? -5.949 32.219 19.938 1 84.62 39 LEU B O 1
ATOM 1646 N N . GLN B 1 40 ? -7.176 32.562 21.828 1 86.81 40 GLN B N 1
ATOM 1647 C CA . GLN B 1 40 ? -7.363 33.969 21.516 1 86.81 40 GLN B CA 1
ATOM 1648 C C . GLN B 1 40 ? -6.031 34.719 21.547 1 86.81 40 GLN B C 1
ATOM 1650 O O . GLN B 1 40 ? -5.785 35.594 20.703 1 86.81 40 GLN B O 1
ATOM 1655 N N . GLU B 1 41 ? -5.266 34.406 22.344 1 87.19 41 GLU B N 1
ATOM 1656 C CA . GLU B 1 41 ? -3.953 35.031 22.453 1 87.19 41 GLU B CA 1
ATOM 1657 C C . GLU B 1 41 ? -3.049 34.625 21.297 1 87.19 41 GLU B C 1
ATOM 1659 O O . GLU B 1 41 ? -2.115 35.375 20.953 1 87.19 41 GLU B O 1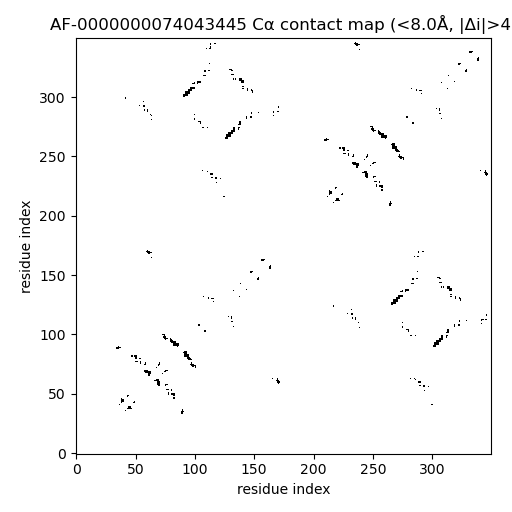
ATOM 1664 N N . LEU B 1 42 ? -3.359 33.625 20.75 1 87.62 42 LEU B N 1
ATOM 1665 C CA . LEU B 1 42 ? -2.561 33.156 19.625 1 87.62 42 LEU B CA 1
ATOM 1666 C C . LEU B 1 42 ? -3.1 33.719 18.312 1 87.62 42 LEU B C 1
ATOM 1668 O O . LEU B 1 42 ? -2.521 33.469 17.25 1 87.62 42 LEU B O 1
ATOM 1672 N N . GLY B 1 43 ? -4.184 34.438 18.359 1 88.12 43 GLY B N 1
ATOM 1673 C CA . GLY B 1 43 ? -4.711 35.094 17.172 1 88.12 43 GLY B CA 1
ATOM 1674 C C . GLY B 1 43 ? -5.883 34.344 16.562 1 88.12 43 GLY B C 1
ATOM 1675 O O . GLY B 1 43 ? -6.328 34.688 15.461 1 88.12 43 GLY B O 1
ATOM 1676 N N . TYR B 1 44 ? -6.309 33.344 17.297 1 90.06 44 TYR B N 1
ATOM 1677 C CA . TYR B 1 44 ? -7.445 32.594 16.766 1 90.06 44 TYR B CA 1
ATOM 1678 C C . TYR B 1 44 ? -8.742 33.031 17.438 1 90.06 44 TYR B C 1
ATOM 1680 O O . TYR B 1 44 ? -8.758 33.344 18.625 1 90.06 44 TYR B O 1
ATOM 1688 N N . ARG B 1 45 ? -9.852 33 16.672 1 88.12 45 ARG B N 1
ATOM 1689 C CA . ARG B 1 45 ? -11.148 33.344 17.25 1 88.12 45 ARG B CA 1
ATOM 1690 C C . ARG B 1 45 ? -11.656 32.188 18.125 1 88.12 45 ARG B C 1
ATOM 1692 O O . ARG B 1 45 ? -12.305 32.438 19.141 1 88.12 45 ARG B O 1
ATOM 1699 N N . ASN B 1 46 ? -11.391 30.953 17.703 1 89.94 46 ASN B N 1
ATOM 1700 C CA . ASN B 1 46 ? -11.789 29.703 18.359 1 89.94 46 ASN B CA 1
ATOM 1701 C C . ASN B 1 46 ? -11.117 28.5 17.719 1 89.94 46 ASN B C 1
ATOM 1703 O O . ASN B 1 46 ? -10.266 28.641 16.844 1 89.94 46 ASN B O 1
ATOM 1707 N N . ALA B 1 47 ? -11.539 27.422 18.297 1 88.12 47 ALA B N 1
ATOM 1708 C CA . ALA B 1 47 ? -10.953 26.172 17.812 1 88.12 47 ALA B CA 1
ATOM 1709 C C . ALA B 1 47 ? -11.25 25.953 16.344 1 88.12 47 ALA B C 1
ATOM 1711 O O . ALA B 1 47 ? -10.43 25.391 15.609 1 88.12 47 ALA B O 1
ATOM 1712 N N . ASN B 1 48 ? -12.391 26.359 15.867 1 89.88 48 ASN B N 1
ATOM 1713 C CA . ASN B 1 48 ? -12.734 26.25 14.453 1 89.88 48 ASN B CA 1
ATOM 1714 C C . ASN B 1 48 ? -11.805 27.094 13.586 1 89.88 48 ASN B C 1
ATOM 1716 O O . ASN B 1 48 ? -11.477 26.703 12.461 1 89.88 48 ASN B O 1
ATOM 1720 N N . ASP B 1 49 ? -11.453 28.141 14.156 1 91.38 49 ASP B N 1
ATOM 1721 C CA . ASP B 1 49 ? -10.523 29.016 13.445 1 91.38 49 ASP B CA 1
ATOM 1722 C C . ASP B 1 49 ? -9.172 28.328 13.25 1 91.38 49 ASP B C 1
ATOM 1724 O O . ASP B 1 49 ? -8.578 28.422 12.18 1 91.38 49 ASP B O 1
ATOM 1728 N N . LEU B 1 50 ? -8.719 27.75 14.195 1 91.38 50 LEU B N 1
ATOM 1729 C CA . LEU B 1 50 ? -7.465 27.016 14.102 1 91.38 50 LEU B CA 1
ATOM 1730 C C . LEU B 1 50 ? -7.598 25.844 13.125 1 91.38 50 LEU B C 1
ATOM 1732 O O . LEU B 1 50 ? -6.695 25.609 12.32 1 91.38 50 LEU B O 1
ATOM 1736 N N . ARG B 1 51 ? -8.664 25.109 13.234 1 92.62 51 ARG B N 1
ATOM 1737 C CA . ARG B 1 51 ? -8.945 24.016 12.312 1 92.62 51 ARG B CA 1
ATOM 1738 C C . ARG B 1 51 ? -8.914 24.516 10.867 1 92.62 51 ARG B C 1
ATOM 1740 O O . ARG B 1 51 ? -8.305 23.875 10 1 92.62 51 ARG B O 1
ATOM 1747 N N . GLU B 1 52 ? -9.531 25.625 10.633 1 94.25 52 GLU B N 1
ATOM 1748 C CA . GLU B 1 52 ? -9.562 26.219 9.297 1 94.25 52 GLU B CA 1
ATOM 1749 C C . GLU B 1 52 ? -8.164 26.609 8.828 1 94.25 52 GLU B C 1
ATOM 1751 O O . GLU B 1 52 ? -7.832 26.438 7.652 1 94.25 52 GLU B O 1
ATOM 1756 N N . THR B 1 53 ? -7.445 27.109 9.688 1 93.81 53 THR B N 1
ATOM 1757 C CA . THR B 1 53 ? -6.082 27.516 9.367 1 93.81 53 THR B CA 1
ATOM 1758 C C . THR B 1 53 ? -5.25 26.312 8.945 1 93.81 53 THR B C 1
ATOM 1760 O O . THR B 1 53 ? -4.531 26.359 7.945 1 93.81 53 THR B O 1
ATOM 1763 N N . ILE B 1 54 ? -5.316 25.25 9.664 1 93.38 54 ILE B N 1
ATOM 1764 C CA . ILE B 1 54 ? -4.578 24.031 9.367 1 93.38 54 ILE B CA 1
ATOM 1765 C C . ILE B 1 54 ? -5.055 23.453 8.039 1 93.38 54 ILE B C 1
ATOM 1767 O O . ILE B 1 54 ? -4.246 23 7.223 1 93.38 54 ILE B O 1
ATOM 1771 N N . TYR B 1 55 ? -6.344 23.469 7.898 1 94.56 55 TYR B N 1
ATOM 1772 C CA . TYR B 1 55 ? -6.871 22.984 6.629 1 94.56 55 TYR B CA 1
ATOM 1773 C C . TYR B 1 55 ? -6.316 23.797 5.461 1 94.56 55 TYR B C 1
ATOM 1775 O O . TYR B 1 55 ? -5.926 23.234 4.438 1 94.56 55 TYR B O 1
ATOM 1783 N N . ASP B 1 56 ? -6.234 25.016 5.656 1 94.25 56 ASP B N 1
ATOM 1784 C CA . ASP B 1 56 ? -5.715 25.891 4.609 1 94.25 56 ASP B CA 1
ATOM 1785 C C . ASP B 1 56 ? -4.262 25.562 4.289 1 94.25 56 ASP B C 1
ATOM 1787 O O . ASP B 1 56 ? -3.832 25.656 3.139 1 94.25 56 ASP B O 1
ATOM 1791 N N . ILE B 1 57 ? -3.598 25.188 5.168 1 93.69 57 ILE B N 1
ATOM 1792 C CA . ILE B 1 57 ? -2.197 24.828 4.996 1 93.69 57 ILE B CA 1
ATOM 1793 C C . ILE B 1 57 ? -2.098 23.5 4.238 1 93.69 57 ILE B C 1
ATOM 1795 O O . ILE B 1 57 ? -1.301 23.375 3.305 1 93.69 57 ILE B O 1
ATOM 1799 N N . LEU B 1 58 ? -2.883 22.562 4.551 1 93.44 58 LEU B N 1
ATOM 1800 C CA . LEU B 1 58 ? -2.734 21.188 4.09 1 93.44 58 LEU B CA 1
ATOM 1801 C C . LEU B 1 58 ? -3.357 21 2.709 1 93.44 58 LEU B C 1
ATOM 1803 O O . LEU B 1 58 ? -2.893 20.172 1.915 1 93.44 58 LEU B O 1
ATOM 1807 N N . ARG B 1 59 ? -4.395 21.719 2.41 1 92.75 59 ARG B N 1
ATOM 1808 C CA . ARG B 1 59 ? -5.18 21.484 1.203 1 92.75 59 ARG B CA 1
ATOM 1809 C C . ARG B 1 59 ? -4.355 21.766 -0.05 1 92.75 59 ARG B C 1
ATOM 1811 O O . ARG B 1 59 ? -4.629 21.203 -1.113 1 92.75 59 ARG B O 1
ATOM 1818 N N . THR B 1 60 ? -3.289 22.469 0.093 1 90.25 60 THR B N 1
ATOM 1819 C CA . THR B 1 60 ? -2.512 22.875 -1.071 1 90.25 60 THR B CA 1
ATOM 1820 C C . THR B 1 60 ? -1.339 21.922 -1.302 1 90.25 60 THR B C 1
ATOM 1822 O O . THR B 1 60 ? -0.604 22.062 -2.281 1 90.25 60 THR B O 1
ATOM 1825 N N . ILE B 1 61 ? -1.087 21.031 -0.438 1 91.31 61 ILE B N 1
ATOM 1826 C CA . ILE B 1 61 ? -0.048 20.031 -0.682 1 91.31 61 ILE B CA 1
ATOM 1827 C C . ILE B 1 61 ? -0.351 19.281 -1.974 1 91.31 61 ILE B C 1
ATOM 1829 O O . ILE B 1 61 ? -1.493 18.875 -2.213 1 91.31 61 ILE B O 1
ATOM 1833 N N . ARG B 1 62 ? 0.591 19.016 -2.746 1 86.69 62 ARG B N 1
ATOM 1834 C CA . ARG B 1 62 ? 0.422 18.328 -4.023 1 86.69 62 ARG B CA 1
ATOM 1835 C C . ARG B 1 62 ? 0.741 16.844 -3.9 1 86.69 62 ARG B C 1
ATOM 1837 O O . ARG B 1 62 ? 1.653 16.453 -3.168 1 86.69 62 ARG B O 1
ATOM 1844 N N . ASP B 1 63 ? 0.062 16.141 -4.621 1 82 63 ASP B N 1
ATOM 1845 C CA . ASP B 1 63 ? 0.3 14.711 -4.676 1 82 63 ASP B CA 1
ATOM 1846 C C . ASP B 1 63 ? 1.625 14.398 -5.367 1 82 63 ASP B C 1
ATOM 1848 O O . ASP B 1 63 ? 1.955 15 -6.391 1 82 63 ASP B O 1
ATOM 1852 N N . PRO B 1 64 ? 2.398 13.406 -4.707 1 76.25 64 PRO B N 1
ATOM 1853 C CA . PRO B 1 64 ? 3.695 13.055 -5.285 1 76.25 64 PRO B CA 1
ATOM 1854 C C . PRO B 1 64 ? 3.57 12.43 -6.676 1 76.25 64 PRO B C 1
ATOM 1856 O O . PRO B 1 64 ? 4.516 12.484 -7.469 1 76.25 64 PRO B O 1
ATOM 1859 N N . GLU B 1 65 ? 2.342 11.891 -6.988 1 70.44 65 GLU B N 1
ATOM 1860 C CA . GLU B 1 65 ? 2.232 11.102 -8.211 1 70.44 65 GLU B CA 1
ATOM 1861 C C . GLU B 1 65 ? 1.303 11.766 -9.219 1 70.44 65 GLU B C 1
ATOM 1863 O O . GLU B 1 65 ? 1.227 11.344 -10.375 1 70.44 65 GLU B O 1
ATOM 1868 N N . LYS B 1 66 ? 0.592 12.844 -8.688 1 73.25 66 LYS B N 1
ATOM 1869 C CA . LYS B 1 66 ? -0.382 13.547 -9.516 1 73.25 66 LYS B CA 1
ATOM 1870 C C . LYS B 1 66 ? -0.199 15.062 -9.422 1 73.25 66 LYS B C 1
ATOM 1872 O O . LYS B 1 66 ? 0.301 15.57 -8.414 1 73.25 66 LYS B O 1
ATOM 1877 N N . PRO B 1 67 ? -0.807 15.578 -10.531 1 82.31 67 PRO B N 1
ATOM 1878 C CA . PRO B 1 67 ? -0.759 17.047 -10.5 1 82.31 67 PRO B CA 1
ATOM 1879 C C . PRO B 1 67 ? -1.806 17.641 -9.562 1 82.31 67 PRO B C 1
ATOM 1881 O O . PRO B 1 67 ? -1.847 18.859 -9.383 1 82.31 67 PRO B O 1
ATOM 1884 N N . ASN B 1 68 ? -2.451 16.906 -8.836 1 83.88 68 ASN B N 1
ATOM 1885 C CA . ASN B 1 68 ? -3.543 17.359 -7.977 1 83.88 68 ASN B CA 1
ATOM 1886 C C . ASN B 1 68 ? -3.066 17.625 -6.555 1 83.88 68 ASN B C 1
ATOM 1888 O O . ASN B 1 68 ? -2.041 17.094 -6.129 1 83.88 68 ASN B O 1
ATOM 1892 N N . THR B 1 69 ? -3.852 18.484 -5.934 1 90.44 69 THR B N 1
ATOM 1893 C CA . THR B 1 69 ? -3.629 18.703 -4.508 1 90.44 69 THR B CA 1
ATOM 1894 C C . THR B 1 69 ? -4.27 17.578 -3.688 1 90.44 69 THR B C 1
ATOM 1896 O O . THR B 1 69 ? -5.074 16.812 -4.207 1 90.44 69 THR B O 1
ATOM 1899 N N . LEU B 1 70 ? -3.928 17.484 -2.447 1 88.19 70 LEU B N 1
ATOM 1900 C CA . LEU B 1 70 ? -4.527 16.484 -1.557 1 88.19 70 LEU B CA 1
ATOM 1901 C C . LEU B 1 70 ? -6.008 16.781 -1.345 1 88.19 70 LEU B C 1
ATOM 1903 O O . LEU B 1 70 ? -6.801 15.852 -1.148 1 88.19 70 LEU B O 1
ATOM 1907 N N . GLU B 1 71 ? -6.387 18.047 -1.482 1 90.56 71 GLU B N 1
ATOM 1908 C CA . GLU B 1 71 ? -7.805 18.391 -1.387 1 90.56 71 GLU B CA 1
ATOM 1909 C C . GLU B 1 71 ? -8.578 17.875 -2.592 1 90.56 71 GLU B C 1
ATOM 1911 O O . GLU B 1 71 ? -9.656 17.297 -2.439 1 90.56 71 GLU B O 1
ATOM 1916 N N . ASP B 1 72 ? -7.957 18.016 -3.773 1 87.69 72 ASP B N 1
ATOM 1917 C CA . ASP B 1 72 ? -8.578 17.531 -5.004 1 87.69 72 ASP B CA 1
ATOM 1918 C C . ASP B 1 72 ? -8.844 16.016 -4.926 1 87.69 72 ASP B C 1
ATOM 1920 O O . ASP B 1 72 ? -9.844 15.539 -5.465 1 87.69 72 ASP B O 1
ATOM 1924 N N . LEU B 1 73 ? -8.016 15.289 -4.164 1 81 73 LEU B N 1
ATOM 1925 C CA . LEU B 1 73 ? -8.086 13.836 -4.105 1 81 73 LEU B CA 1
ATOM 1926 C C . LEU B 1 73 ? -8.852 13.383 -2.869 1 81 73 LEU B C 1
ATOM 1928 O O . LEU B 1 73 ? -8.961 12.18 -2.607 1 81 73 LEU B O 1
ATOM 1932 N N . ALA B 1 74 ? -9.25 14.273 -2.131 1 83.06 74 ALA B N 1
ATOM 1933 C CA . ALA B 1 74 ? -9.992 13.984 -0.904 1 83.06 74 ALA B CA 1
ATOM 1934 C C . ALA B 1 74 ? -9.148 13.164 0.066 1 83.06 74 ALA B C 1
ATOM 1936 O O . ALA B 1 74 ? -9.664 12.281 0.758 1 83.06 74 ALA B O 1
ATOM 1937 N N . VAL B 1 75 ? -7.855 13.352 -0.061 1 84.38 75 VAL B N 1
ATOM 1938 C CA . VAL B 1 75 ? -6.945 12.734 0.899 1 84.38 75 VAL B CA 1
ATOM 1939 C C . VAL B 1 75 ? -7.023 13.477 2.232 1 84.38 75 VAL B C 1
ATOM 1941 O O . VAL B 1 75 ? -7.004 12.859 3.297 1 84.38 75 VAL B O 1
ATOM 1944 N N . VAL B 1 76 ? -7.148 14.797 2.129 1 89.25 76 VAL B N 1
ATOM 1945 C CA . VAL B 1 76 ? -7.355 15.633 3.307 1 89.25 76 VAL B CA 1
ATOM 1946 C C . VAL B 1 76 ? -8.711 16.328 3.217 1 89.25 76 VAL B C 1
ATOM 1948 O O . VAL B 1 76 ? -9.195 16.609 2.121 1 89.25 76 VAL B O 1
ATOM 1951 N N . TYR B 1 77 ? -9.328 16.469 4.34 1 91.19 77 TYR B N 1
ATOM 1952 C CA . TYR B 1 77 ? -10.617 17.141 4.473 1 91.19 77 TYR B CA 1
ATOM 1953 C C . TYR B 1 77 ? -10.773 17.766 5.855 1 91.19 77 TYR B C 1
ATOM 1955 O O . TYR B 1 77 ? -10.125 17.328 6.812 1 91.19 77 TYR B O 1
ATOM 1963 N N . GLU B 1 78 ? -11.523 18.766 5.844 1 90 78 GLU B N 1
ATOM 1964 C CA . GLU B 1 78 ? -11.641 19.562 7.059 1 90 78 GLU B CA 1
ATOM 1965 C C . GLU B 1 78 ? -12.094 18.703 8.242 1 90 78 GLU B C 1
ATOM 1967 O O . GLU B 1 78 ? -11.617 18.891 9.359 1 90 78 GLU B O 1
ATOM 1972 N N . GLU B 1 79 ? -12.93 17.844 8.031 1 89.06 79 GLU B N 1
ATOM 1973 C CA . GLU B 1 79 ? -13.492 17.016 9.086 1 89.06 79 GLU B CA 1
ATOM 1974 C C . GLU B 1 79 ? -12.461 16.016 9.625 1 89.06 79 GLU B C 1
ATOM 1976 O O . GLU B 1 79 ? -12.664 15.414 10.68 1 89.06 79 GLU B O 1
ATOM 1981 N N . GLY B 1 80 ? -11.398 15.891 8.844 1 88.25 80 GLY B N 1
ATOM 1982 C CA . GLY B 1 80 ? -10.336 15.016 9.312 1 88.25 80 GLY B CA 1
ATOM 1983 C C . GLY B 1 80 ? -9.359 15.711 10.234 1 88.25 80 GLY B C 1
ATOM 1984 O O . GLY B 1 80 ? -8.367 15.109 10.664 1 88.25 80 GLY B O 1
ATOM 1985 N N . ILE B 1 81 ? -9.664 16.953 10.516 1 91.75 81 ILE B N 1
ATOM 1986 C CA . ILE B 1 81 ? -8.805 17.734 11.406 1 91.75 81 ILE B CA 1
ATOM 1987 C C . ILE B 1 81 ? -9.508 17.953 12.742 1 91.75 81 ILE B C 1
ATOM 1989 O O . ILE B 1 81 ? -10.602 18.531 12.781 1 91.75 81 ILE B O 1
ATOM 1993 N N . PHE B 1 82 ? -8.898 17.516 13.844 1 89.06 82 PHE B N 1
ATOM 1994 C CA . PHE B 1 82 ? -9.453 17.609 15.188 1 89.06 82 PHE B CA 1
ATOM 1995 C C . PHE B 1 82 ? -8.555 18.453 16.094 1 89.06 82 PHE B C 1
ATOM 1997 O O . PHE B 1 82 ? -7.359 18.203 16.188 1 89.06 82 PHE B O 1
ATOM 2004 N N . VAL B 1 83 ? -9.219 19.469 16.562 1 88.75 83 VAL B N 1
ATOM 2005 C CA . VAL B 1 83 ? -8.555 20.25 17.609 1 88.75 83 VAL B CA 1
ATOM 2006 C C . VAL B 1 83 ? -8.977 19.734 18.984 1 88.75 83 VAL B C 1
ATOM 2008 O O . VAL B 1 83 ? -10.141 19.891 19.375 1 88.75 83 VAL B O 1
ATOM 2011 N N . ASN B 1 84 ? -8.07 19.156 19.625 1 85.56 84 ASN B N 1
ATOM 2012 C CA . ASN B 1 84 ? -8.367 18.547 20.906 1 85.56 84 ASN B CA 1
ATOM 2013 C C . ASN B 1 84 ? -8.039 19.469 22.078 1 85.56 84 ASN B C 1
ATOM 2015 O O . ASN B 1 84 ? -7.477 20.547 21.875 1 85.56 84 ASN B O 1
ATOM 2019 N N . GLU B 1 85 ? -8.531 18.938 23.234 1 81.56 85 GLU B N 1
ATOM 2020 C CA . GLU B 1 85 ? -8.203 19.688 24.453 1 81.56 85 GLU B CA 1
ATOM 2021 C C . GLU B 1 85 ? -6.695 19.844 24.609 1 81.56 85 GLU B C 1
ATOM 2023 O O . GLU B 1 85 ? -5.93 18.922 24.312 1 81.56 85 GLU B O 1
ATOM 2028 N N . PRO B 1 86 ? -6.496 21.031 24.984 1 81.88 86 PRO B N 1
ATOM 2029 C CA . PRO B 1 86 ? -5.07 21.266 25.219 1 81.88 86 PRO B CA 1
ATOM 2030 C C . PRO B 1 86 ? -4.488 20.359 26.297 1 81.88 86 PRO B C 1
ATOM 2032 O O . PRO B 1 86 ? -5.227 19.828 27.141 1 81.88 86 PRO B O 1
ATOM 2035 N N . THR B 1 87 ? -3.291 20.156 26.125 1 83.5 87 THR B N 1
ATOM 2036 C CA . THR B 1 87 ? -2.598 19.422 27.172 1 83.5 87 THR B CA 1
ATOM 2037 C C . THR B 1 87 ? -2.654 20.156 28.5 1 83.5 87 THR B C 1
ATOM 2039 O O . THR B 1 87 ? -3.068 21.328 28.547 1 83.5 87 THR B O 1
ATOM 2042 N N . PRO B 1 88 ? -2.186 19.359 29.594 1 72.88 88 PRO B N 1
ATOM 2043 C CA . PRO B 1 88 ? -2.133 20.031 30.891 1 72.88 88 PRO B CA 1
ATOM 2044 C C . PRO B 1 88 ? -1.271 21.297 30.859 1 72.88 88 PRO B C 1
ATOM 2046 O O . PRO B 1 88 ? -1.521 22.234 31.609 1 72.88 88 PRO B O 1
ATOM 2049 N N . ASN B 1 89 ? -0.412 21.406 29.953 1 78.88 89 ASN B N 1
ATOM 2050 C CA . ASN B 1 89 ? 0.443 22.578 29.812 1 78.88 89 ASN B CA 1
ATOM 2051 C C . ASN B 1 89 ? -0.125 23.562 28.812 1 78.88 89 ASN B C 1
ATOM 2053 O O . ASN B 1 89 ? 0.598 24.438 28.297 1 78.88 89 ASN B O 1
ATOM 2057 N N . ASN B 1 90 ? -1.351 23.328 28.484 1 79.94 90 ASN B N 1
ATOM 2058 C CA . ASN B 1 90 ? -2.092 24.25 27.625 1 79.94 90 ASN B CA 1
ATOM 2059 C C . ASN B 1 90 ? -1.545 24.266 26.203 1 79.94 90 ASN B C 1
ATOM 2061 O O . ASN B 1 90 ? -1.498 25.312 25.562 1 79.94 90 ASN B O 1
ATOM 2065 N N . VAL B 1 91 ? -1.036 23.25 25.781 1 81 91 VAL B N 1
ATOM 2066 C CA . VAL B 1 91 ? -0.626 23.078 24.391 1 81 91 VAL B CA 1
ATOM 2067 C C . VAL B 1 91 ? -1.779 22.5 23.578 1 81 91 VAL B C 1
ATOM 2069 O O . VAL B 1 91 ? -2.365 21.484 23.953 1 81 91 VAL B O 1
ATOM 2072 N N . ASN B 1 92 ? -1.925 23.281 22.422 1 84.06 92 ASN B N 1
ATOM 2073 C CA . ASN B 1 92 ? -3 22.812 21.547 1 84.06 92 ASN B CA 1
ATOM 2074 C C . ASN B 1 92 ? -2.643 21.5 20.875 1 84.06 92 ASN B C 1
ATOM 2076 O O . ASN B 1 92 ? -1.494 21.281 20.484 1 84.06 92 ASN B O 1
ATOM 2080 N N . VAL B 1 93 ? -3.59 20.641 20.844 1 83.94 93 VAL B N 1
ATOM 2081 C CA . VAL B 1 93 ? -3.43 19.328 20.219 1 83.94 93 VAL B CA 1
ATOM 2082 C C . VAL B 1 93 ? -4.312 19.25 18.969 1 83.94 93 VAL B C 1
ATOM 2084 O O . VAL B 1 93 ? -5.52 19.484 19.047 1 83.94 93 VAL B O 1
ATOM 2087 N N . VAL B 1 94 ? -3.529 18.906 17.875 1 91.5 94 VAL B N 1
ATOM 2088 C CA . VAL B 1 94 ? -4.262 18.75 16.625 1 91.5 94 VAL B CA 1
ATOM 2089 C C . VAL B 1 94 ? -4.035 17.344 16.062 1 91.5 94 VAL B C 1
ATOM 2091 O O . VAL B 1 94 ? -2.898 16.875 15.992 1 91.5 94 VAL B O 1
ATOM 2094 N N . ARG B 1 95 ? -5.047 16.625 15.812 1 91.44 95 ARG B N 1
ATOM 2095 C CA . ARG B 1 95 ? -5.02 15.336 15.148 1 91.44 95 ARG B CA 1
ATOM 2096 C C . ARG B 1 95 ? -5.535 15.445 13.719 1 91.44 95 ARG B C 1
ATOM 2098 O O . ARG B 1 95 ? -6.609 16 13.477 1 91.44 95 ARG B O 1
ATOM 2105 N N . VAL B 1 96 ? -4.691 14.938 12.789 1 94.06 96 VAL B N 1
ATOM 2106 C CA . VAL B 1 96 ? -5.066 14.93 11.375 1 94.06 96 VAL B CA 1
ATOM 2107 C C . VAL B 1 96 ? -5.25 13.492 10.898 1 94.06 96 VAL B C 1
ATOM 2109 O O . VAL B 1 96 ? -4.371 12.648 11.094 1 94.06 96 VAL B O 1
ATOM 2112 N N . GLU B 1 97 ? -6.309 13.156 10.406 1 89.88 97 GLU B N 1
ATOM 2113 C CA . GLU B 1 97 ? -6.586 11.891 9.734 1 89.88 97 GLU B CA 1
ATOM 2114 C C . GLU B 1 97 ? -6.695 12.078 8.219 1 89.88 97 GLU B C 1
ATOM 2116 O O . GLU B 1 97 ? -7.375 12.992 7.754 1 89.88 97 GLU B O 1
ATOM 2121 N N . PHE B 1 98 ? -5.969 11.234 7.449 1 88.12 98 PHE B N 1
ATOM 2122 C CA . PHE B 1 98 ? -6.051 11.352 6 1 88.12 98 PHE B CA 1
ATOM 2123 C C . PHE B 1 98 ? -6.367 10 5.367 1 88.12 98 PHE B 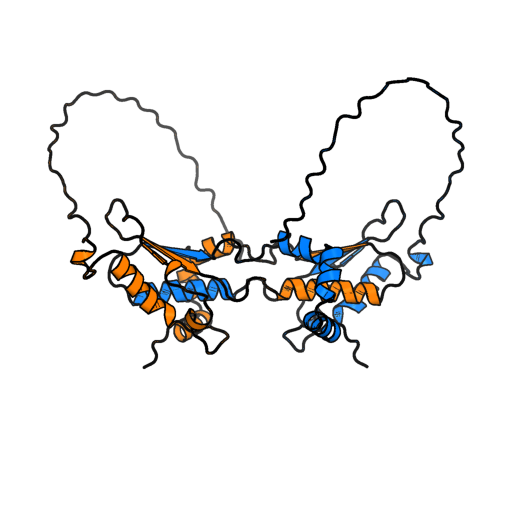C 1
ATOM 2125 O O . PHE B 1 98 ? -6.172 8.953 5.988 1 88.12 98 PHE B O 1
ATOM 2132 N N . ASN B 1 99 ? -6.93 10.102 4.262 1 78.62 99 ASN B N 1
ATOM 2133 C CA . ASN B 1 99 ? -7.297 8.938 3.453 1 78.62 99 ASN B CA 1
ATOM 2134 C C . ASN B 1 99 ? -6.301 8.711 2.322 1 78.62 99 ASN B C 1
ATOM 2136 O O . ASN B 1 99 ? -6.336 9.398 1.305 1 78.62 99 ASN B O 1
ATOM 2140 N N . PRO B 1 100 ? -5.477 7.801 2.678 1 73.31 100 PRO B N 1
ATOM 2141 C CA . PRO B 1 100 ? -4.543 7.562 1.572 1 73.31 100 PRO B CA 1
ATOM 2142 C C . PRO B 1 100 ? -5.25 7.152 0.282 1 73.31 100 PRO B C 1
ATOM 2144 O O . PRO B 1 100 ? -6.305 6.516 0.328 1 73.31 100 PRO B O 1
ATOM 2147 N N . THR B 1 101 ? -5.195 8.047 -0.786 1 55.03 101 THR B N 1
ATOM 2148 C CA . THR B 1 101 ? -5.824 7.773 -2.072 1 55.03 101 THR B CA 1
ATOM 2149 C C . THR B 1 101 ? -5.828 6.273 -2.363 1 55.03 101 THR B C 1
ATOM 2151 O O . THR B 1 101 ? -6.816 5.738 -2.867 1 55.03 101 THR B O 1
ATOM 2154 N N . VAL B 1 102 ? -4.809 5.707 -2.479 1 51.28 102 VAL B N 1
ATOM 2155 C CA . VAL B 1 102 ? -4.852 4.336 -2.975 1 51.28 102 VAL B CA 1
ATOM 2156 C C . VAL B 1 102 ? -4.945 3.365 -1.799 1 51.28 102 VAL B C 1
ATOM 2158 O O . VAL B 1 102 ? -4.039 3.295 -0.968 1 51.28 102 VAL B O 1
ATOM 2161 N N . PRO B 1 103 ? -6.254 3.225 -1.327 1 48.19 103 PRO B N 1
ATOM 2162 C CA . PRO B 1 103 ? -6.32 2.217 -0.268 1 48.19 103 PRO B CA 1
ATOM 2163 C C . PRO B 1 103 ? -5.156 1.229 -0.318 1 48.19 103 PRO B C 1
ATOM 2165 O O . PRO B 1 103 ? -4.539 0.948 0.711 1 48.19 103 PRO B O 1
ATOM 2168 N N . HIS B 1 104 ? -5.414 0.123 -1.061 1 47.31 104 HIS B N 1
ATOM 2169 C CA . HIS B 1 104 ? -4.824 -1.198 -1.249 1 47.31 104 HIS B CA 1
ATOM 2170 C C . HIS B 1 104 ? -3.508 -1.111 -2.014 1 47.31 104 HIS B C 1
ATOM 2172 O O . HIS B 1 104 ? -3.412 -0.396 -3.014 1 47.31 104 HIS B O 1
ATOM 2178 N N . CYS B 1 105 ? -2.4 -1.153 -1.186 1 55.31 105 CYS B N 1
ATOM 2179 C CA . CYS B 1 105 ? -1.338 -1.53 -2.111 1 55.31 105 CYS B CA 1
ATOM 2180 C C . CYS B 1 105 ? -1.876 -2.426 -3.223 1 55.31 105 CYS B C 1
ATOM 2182 O O . CYS B 1 105 ? -1.859 -3.65 -3.1 1 55.31 105 CYS B O 1
ATOM 2184 N N . SER B 1 106 ? -2.871 -2.02 -4.031 1 62.81 106 SER B N 1
ATOM 2185 C CA . SER B 1 106 ? -3.527 -2.615 -5.191 1 62.81 106 SER B CA 1
ATOM 2186 C C . SER B 1 106 ? -2.553 -3.455 -6.008 1 62.81 106 SER B C 1
ATOM 2188 O O . SER B 1 106 ? -2.934 -4.48 -6.574 1 62.81 106 SER B O 1
ATOM 2190 N N . LEU B 1 107 ? -1.384 -3.227 -5.781 1 71.62 107 LEU B N 1
ATOM 2191 C CA . LEU B 1 107 ? -0.448 -3.938 -6.645 1 71.62 107 LEU B CA 1
ATOM 2192 C C . LEU B 1 107 ? -0.237 -5.367 -6.152 1 71.62 107 LEU B C 1
ATOM 2194 O O . LEU B 1 107 ? -0.198 -6.305 -6.957 1 71.62 107 LEU B O 1
ATOM 2198 N N . ALA B 1 108 ? -0.18 -5.5 -4.84 1 77.88 108 ALA B N 1
ATOM 2199 C CA . ALA B 1 108 ? -0.015 -6.848 -4.297 1 77.88 108 ALA B CA 1
ATOM 2200 C C . ALA B 1 108 ? -1.188 -7.742 -4.688 1 77.88 108 ALA B C 1
ATOM 2202 O O . ALA B 1 108 ? -0.995 -8.898 -5.062 1 77.88 108 ALA B O 1
ATOM 2203 N N . THR B 1 109 ? -2.4 -7.332 -4.562 1 79.19 109 THR B N 1
ATOM 2204 C CA . THR B 1 109 ? -3.586 -8.094 -4.941 1 79.19 109 THR B CA 1
ATOM 2205 C C . THR B 1 109 ? -3.557 -8.438 -6.43 1 79.19 109 THR B C 1
ATOM 2207 O O . THR B 1 109 ? -3.852 -9.562 -6.82 1 79.19 109 THR B O 1
ATOM 2210 N N . LEU B 1 110 ? -3.242 -7.488 -7.27 1 82 110 LEU B N 1
ATOM 2211 C CA . LEU B 1 110 ? -3.16 -7.715 -8.711 1 82 110 LEU B CA 1
ATOM 2212 C C . LEU B 1 110 ? -2.111 -8.773 -9.031 1 82 110 LEU B C 1
ATOM 2214 O O . LEU B 1 110 ? -2.344 -9.648 -9.875 1 82 110 LEU B O 1
ATOM 2218 N N . ILE B 1 111 ? -0.933 -8.703 -8.43 1 83 111 ILE B N 1
ATOM 2219 C CA . ILE B 1 111 ? 0.115 -9.695 -8.648 1 83 111 ILE B CA 1
ATOM 2220 C C . ILE B 1 111 ? -0.381 -11.07 -8.219 1 83 111 ILE B C 1
ATOM 2222 O O . ILE B 1 111 ? -0.189 -12.062 -8.93 1 83 111 ILE B O 1
ATOM 2226 N N . GLY B 1 112 ? -1.015 -11.172 -7.012 1 87.25 112 GLY B N 1
ATOM 2227 C CA . GLY B 1 112 ? -1.6 -12.43 -6.578 1 87.25 112 GLY B CA 1
ATOM 2228 C C . GLY B 1 112 ? -2.59 -13 -7.578 1 87.25 112 GLY B C 1
ATOM 2229 O O . GLY B 1 112 ? -2.6 -14.211 -7.828 1 87.25 112 GLY B O 1
ATOM 2230 N N . LEU B 1 113 ? -3.439 -12.195 -8.141 1 87.12 113 LEU B N 1
ATOM 2231 C CA . LEU B 1 113 ? -4.406 -12.617 -9.148 1 87.12 113 LEU B CA 1
ATOM 2232 C C . LEU B 1 113 ? -3.695 -13.141 -10.391 1 87.12 113 LEU B C 1
ATOM 2234 O O . LEU B 1 113 ? -4.09 -14.172 -10.945 1 87.12 113 LEU B O 1
ATOM 2238 N N . CYS B 1 114 ? -2.701 -12.469 -10.852 1 90.12 114 CYS B N 1
ATOM 2239 C CA . CYS B 1 114 ? -1.942 -12.906 -12.016 1 90.12 114 CYS B CA 1
ATOM 2240 C C . CYS B 1 114 ? -1.308 -14.273 -11.773 1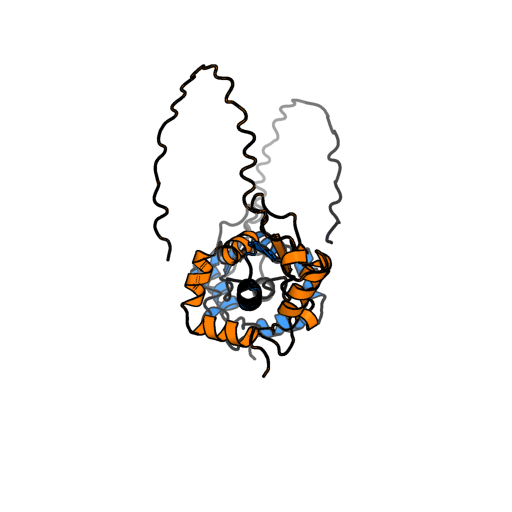 90.12 114 CYS B C 1
ATOM 2242 O O . CYS B 1 114 ? -1.342 -15.141 -12.648 1 90.12 114 CYS B O 1
ATOM 2244 N N . ILE B 1 115 ? -0.719 -14.414 -10.609 1 92.38 115 ILE B N 1
ATOM 2245 C CA . ILE B 1 115 ? -0.083 -15.68 -10.25 1 92.38 115 ILE B CA 1
ATOM 2246 C C . ILE B 1 115 ? -1.114 -16.812 -10.297 1 92.38 115 ILE B C 1
ATOM 2248 O O . ILE B 1 115 ? -0.885 -17.844 -10.922 1 92.38 115 ILE B O 1
ATOM 2252 N N . ARG B 1 116 ? -2.252 -16.609 -9.711 1 92.56 116 ARG B N 1
ATOM 2253 C CA . ARG B 1 116 ? -3.287 -17.641 -9.672 1 92.56 116 ARG B CA 1
ATOM 2254 C C . ARG B 1 116 ? -3.781 -17.969 -11.078 1 92.56 116 ARG B C 1
ATOM 2256 O O . ARG B 1 116 ? -3.824 -19.141 -11.461 1 92.56 116 ARG B O 1
ATOM 2263 N N . MET B 1 117 ? -4.156 -17 -11.82 1 89.56 117 MET B N 1
ATOM 2264 C CA . MET B 1 117 ? -4.734 -17.219 -13.148 1 89.56 117 MET B CA 1
ATOM 2265 C C . MET B 1 117 ? -3.742 -17.922 -14.07 1 89.56 117 MET B C 1
ATOM 2267 O O . MET B 1 117 ? -4.113 -18.828 -14.812 1 89.56 117 MET B O 1
ATOM 2271 N N . LYS B 1 118 ? -2.5 -17.453 -13.984 1 93.31 118 LYS B N 1
ATOM 2272 C CA . LYS B 1 118 ? -1.526 -18.047 -14.898 1 93.31 118 LYS B CA 1
ATOM 2273 C C . LYS B 1 118 ? -1.284 -19.516 -14.562 1 93.31 118 LYS B C 1
ATOM 2275 O O . LYS B 1 118 ? -1.176 -20.359 -15.461 1 93.31 118 LYS B O 1
ATOM 2280 N N . ILE B 1 119 ? -1.186 -19.844 -13.297 1 93.25 119 ILE B N 1
ATOM 2281 C CA . ILE B 1 119 ? -0.984 -21.234 -12.906 1 93.25 119 ILE B CA 1
ATOM 2282 C C . ILE B 1 119 ? -2.197 -22.062 -13.312 1 93.25 119 ILE B C 1
ATOM 2284 O O . ILE B 1 119 ? -2.051 -23.141 -13.914 1 93.25 119 ILE B O 1
ATOM 2288 N N . GLU B 1 120 ? -3.355 -21.625 -13.023 1 90.19 120 GLU B N 1
ATOM 2289 C CA . GLU B 1 120 ? -4.574 -22.359 -13.32 1 90.19 120 GLU B CA 1
ATOM 2290 C C . GLU B 1 120 ? -4.742 -22.578 -14.82 1 90.19 120 GLU B C 1
ATOM 2292 O O . GLU B 1 120 ? -5.293 -23.594 -15.25 1 90.19 120 GLU B O 1
ATOM 2297 N N . ARG B 1 121 ? -4.301 -21.734 -15.547 1 90.19 121 ARG B N 1
ATOM 2298 C CA . ARG B 1 121 ? -4.43 -21.828 -17 1 90.19 121 ARG B CA 1
ATOM 2299 C C . ARG B 1 121 ? -3.404 -22.812 -17.562 1 90.19 121 ARG B C 1
ATOM 2301 O O . ARG B 1 121 ? -3.627 -23.406 -18.625 1 90.19 121 ARG B O 1
ATOM 2308 N N . ASN B 1 122 ? -2.279 -22.969 -16.984 1 90.94 122 ASN B N 1
ATOM 2309 C CA . ASN B 1 122 ? -1.188 -23.734 -17.578 1 90.94 122 ASN B CA 1
ATOM 2310 C C . ASN B 1 122 ? -1.043 -25.094 -16.922 1 90.94 122 ASN B C 1
ATOM 2312 O O . ASN B 1 122 ? -0.285 -25.938 -17.406 1 90.94 122 ASN B O 1
ATOM 2316 N N . ILE B 1 123 ? -1.643 -25.312 -15.797 1 89.69 123 ILE B N 1
ATOM 2317 C CA . ILE B 1 123 ? -1.61 -26.609 -15.125 1 89.69 123 ILE B CA 1
ATOM 2318 C C . ILE B 1 123 ? -2.922 -27.359 -15.367 1 89.69 123 ILE B C 1
ATOM 2320 O O . ILE B 1 123 ? -4 -26.844 -15.055 1 89.69 123 ILE B O 1
ATOM 2324 N N . ASN B 1 124 ? -2.842 -28.578 -15.797 1 88.31 124 ASN B N 1
ATOM 2325 C CA . ASN B 1 124 ? -4.012 -29.328 -16.234 1 88.31 124 ASN B CA 1
ATOM 2326 C C . ASN B 1 124 ? -4.422 -30.375 -15.211 1 88.31 124 ASN B C 1
ATOM 2328 O O . ASN B 1 124 ? -5.223 -31.266 -15.508 1 88.31 124 ASN B O 1
ATOM 2332 N N . HIS B 1 125 ? -3.869 -30.516 -14.195 1 88.06 125 HIS B N 1
ATOM 2333 C CA . HIS B 1 125 ? -4.258 -31.438 -13.133 1 88.06 125 HIS B CA 1
ATOM 2334 C C . HIS B 1 125 ? -4.648 -30.688 -11.867 1 88.06 125 HIS B C 1
ATOM 2336 O O . HIS B 1 125 ? -4.414 -29.484 -11.758 1 88.06 125 HIS B O 1
ATOM 2342 N N . ASN B 1 126 ? -5.238 -31.484 -10.984 1 84.75 126 ASN B N 1
ATOM 2343 C CA . ASN B 1 126 ? -5.66 -30.859 -9.727 1 84.75 126 ASN B CA 1
ATOM 2344 C C . ASN B 1 126 ? -4.465 -30.438 -8.891 1 84.75 126 ASN B C 1
ATOM 2346 O O . ASN B 1 126 ? -3.518 -31.203 -8.703 1 84.75 126 ASN B O 1
ATOM 2350 N N . LEU B 1 127 ? -4.539 -29.172 -8.531 1 86.69 127 LEU B N 1
ATOM 2351 C CA . LEU B 1 127 ? -3.475 -28.562 -7.746 1 86.69 127 LEU B CA 1
ATOM 2352 C C . LEU B 1 127 ? -4.047 -27.594 -6.727 1 86.69 127 LEU B C 1
ATOM 2354 O O . LEU B 1 127 ? -4.883 -26.75 -7.062 1 86.69 127 LEU B O 1
ATOM 2358 N N . LYS B 1 128 ? -3.799 -27.781 -5.496 1 86.81 128 LYS B N 1
ATOM 2359 C CA . LYS B 1 128 ? -4.121 -26.797 -4.477 1 86.81 128 LYS B CA 1
ATOM 2360 C C . LYS B 1 128 ? -3.057 -25.703 -4.418 1 86.81 128 LYS B C 1
ATOM 2362 O O . LYS B 1 128 ? -1.889 -25.984 -4.141 1 86.81 128 LYS B O 1
ATOM 2367 N N . LEU B 1 129 ? -3.57 -24.516 -4.672 1 90.31 129 LEU B N 1
ATOM 2368 C CA . LEU B 1 129 ? -2.646 -23.391 -4.762 1 90.31 129 LEU B CA 1
ATOM 2369 C C . LEU B 1 129 ? -2.867 -22.422 -3.617 1 90.31 129 LEU B C 1
ATOM 2371 O O . LEU B 1 129 ? -3.986 -21.953 -3.402 1 90.31 129 LEU B O 1
ATOM 2375 N N . ASP B 1 130 ? -1.804 -22.156 -2.873 1 90.94 130 ASP B N 1
ATOM 2376 C CA . ASP B 1 130 ? -1.769 -21.141 -1.817 1 90.94 130 ASP B CA 1
ATOM 2377 C C . ASP B 1 130 ? -0.765 -20.047 -2.146 1 90.94 130 ASP B C 1
ATOM 2379 O O . ASP B 1 130 ? 0.424 -20.312 -2.328 1 90.94 130 ASP B O 1
ATOM 2383 N N . ILE B 1 131 ? -1.336 -18.797 -2.219 1 90.69 131 ILE B N 1
ATOM 2384 C CA . ILE B 1 131 ? -0.491 -17.672 -2.57 1 90.69 131 ILE B CA 1
ATOM 2385 C C . ILE B 1 131 ? -0.397 -16.703 -1.386 1 90.69 131 ILE B C 1
ATOM 2387 O O . ILE B 1 131 ? -1.419 -16.297 -0.835 1 90.69 131 ILE B O 1
ATOM 2391 N N . TYR B 1 132 ? 0.775 -16.359 -1.009 1 87.81 132 TYR B N 1
ATOM 2392 C CA . TYR B 1 132 ? 1.006 -15.508 0.147 1 87.81 132 TYR B CA 1
ATOM 2393 C C . TYR B 1 132 ? 2.047 -14.438 -0.165 1 87.81 132 TYR B C 1
ATOM 2395 O O . TYR B 1 132 ? 3 -14.688 -0.906 1 87.81 132 TYR B O 1
ATOM 2403 N N . ILE B 1 133 ? 1.743 -13.305 0.4 1 83 133 ILE B N 1
ATOM 2404 C CA . ILE B 1 133 ? 2.818 -12.32 0.457 1 83 133 ILE B CA 1
ATOM 2405 C C . ILE B 1 133 ? 3.846 -12.734 1.508 1 83 133 ILE B C 1
ATOM 2407 O O . ILE B 1 133 ? 3.48 -13.188 2.598 1 83 133 ILE B O 1
ATOM 2411 N N . LYS B 1 134 ? 5 -12.586 1.016 1 80.06 134 LYS B N 1
ATOM 2412 C CA . LYS B 1 134 ? 6.051 -12.898 1.98 1 80.06 134 LYS B CA 1
ATOM 2413 C C . LYS B 1 134 ? 5.902 -12.062 3.248 1 80.06 134 LYS B C 1
ATOM 2415 O O . LYS B 1 134 ? 5.648 -10.859 3.178 1 80.06 134 LYS B O 1
ATOM 2420 N N . LYS B 1 135 ? 5.977 -12.766 4.312 1 70.88 135 LYS B N 1
ATOM 2421 C CA . LYS B 1 135 ? 5.824 -12.094 5.598 1 70.88 135 LYS B CA 1
ATOM 2422 C C . LYS B 1 135 ? 6.766 -10.891 5.707 1 70.88 135 LYS B C 1
ATOM 2424 O O . LYS B 1 135 ? 7.945 -10.992 5.359 1 70.88 135 LYS B O 1
ATOM 2429 N N . GLY B 1 136 ? 6.133 -9.75 6.215 1 65.44 136 GLY B N 1
ATOM 2430 C CA . GLY B 1 136 ? 6.938 -8.555 6.426 1 65.44 136 GLY B CA 1
ATOM 2431 C C . GLY B 1 136 ? 7.164 -7.758 5.152 1 65.44 136 GLY B C 1
ATOM 2432 O O . GLY B 1 136 ? 7.789 -6.695 5.184 1 65.44 136 GLY B O 1
ATOM 2433 N N . ALA B 1 137 ? 6.594 -8.352 4.125 1 64.81 137 ALA B N 1
ATOM 2434 C CA . ALA B 1 137 ? 6.859 -7.684 2.857 1 64.81 137 ALA B CA 1
ATOM 2435 C C . ALA B 1 137 ? 5.828 -6.59 2.588 1 64.81 137 ALA B C 1
ATOM 2437 O O . ALA B 1 137 ? 5.996 -5.781 1.67 1 64.81 137 ALA B O 1
ATOM 2438 N N . HIS B 1 138 ? 4.742 -6.504 3.576 1 65.06 138 HIS B N 1
ATOM 2439 C CA . HIS B 1 138 ? 3.732 -5.461 3.438 1 65.06 138 HIS B CA 1
ATOM 2440 C C . HIS B 1 138 ? 3.605 -4.641 4.719 1 65.06 138 HIS B C 1
ATOM 2442 O O . HIS B 1 138 ? 3.439 -5.203 5.805 1 65.06 138 HIS B O 1
ATOM 2448 N N . ALA B 1 139 ? 3.5 -3.393 4.574 1 67.62 139 ALA B N 1
ATOM 2449 C CA . ALA B 1 139 ? 3.438 -2.521 5.746 1 67.62 139 ALA B CA 1
ATOM 2450 C C . ALA B 1 139 ? 2.008 -2.406 6.266 1 67.62 139 ALA B C 1
ATOM 2452 O O . ALA B 1 139 ? 1.066 -2.25 5.484 1 67.62 139 ALA B O 1
ATOM 2453 N N . THR B 1 140 ? 1.784 -2.562 7.672 1 70.5 140 THR B N 1
ATOM 2454 C CA . THR B 1 140 ? 0.484 -2.357 8.297 1 70.5 140 THR B CA 1
ATOM 2455 C C . THR B 1 140 ? 0.236 -0.875 8.555 1 70.5 140 THR B C 1
ATOM 2457 O O . THR B 1 140 ? 1.173 -0.073 8.555 1 70.5 140 THR B O 1
ATOM 2460 N N . GLU B 1 141 ? -1.027 -0.604 8.859 1 74.25 141 GLU B N 1
ATOM 2461 C CA . GLU B 1 141 ? -1.393 0.755 9.25 1 74.25 141 GLU B CA 1
ATOM 2462 C C . GLU B 1 141 ? -0.646 1.19 10.508 1 74.25 141 GLU B C 1
ATOM 2464 O O . GLU B 1 141 ? -0.151 2.316 10.586 1 74.25 141 GLU B O 1
ATOM 2469 N N . ASP B 1 142 ? -0.761 0.373 11.508 1 77.25 142 ASP B N 1
ATOM 2470 C CA . ASP B 1 142 ? -0.097 0.68 12.766 1 77.25 142 ASP B CA 1
ATOM 2471 C C . ASP B 1 142 ? 1.385 0.979 12.555 1 77.25 142 ASP B C 1
ATOM 2473 O O . ASP B 1 142 ? 1.941 1.878 13.188 1 77.25 142 ASP B O 1
ATOM 2477 N N . GLU B 1 143 ? 1.956 0.192 11.75 1 78.06 143 GLU B N 1
ATOM 2478 C CA . GLU B 1 143 ? 3.373 0.406 11.477 1 78.06 143 GLU B CA 1
ATOM 2479 C C . GLU B 1 143 ? 3.604 1.741 10.773 1 78.06 143 GLU B C 1
ATOM 2481 O O . GLU B 1 143 ? 4.539 2.469 11.109 1 78.06 143 GLU B O 1
ATOM 2486 N N . ILE B 1 144 ? 2.732 2.029 9.938 1 78.56 144 ILE B N 1
ATOM 2487 C CA . ILE B 1 144 ? 2.855 3.295 9.219 1 78.56 144 ILE B CA 1
ATOM 2488 C C . ILE B 1 144 ? 2.611 4.457 10.18 1 78.56 144 ILE B C 1
ATOM 2490 O O . ILE B 1 144 ? 3.357 5.438 10.18 1 78.56 144 ILE B O 1
ATOM 2494 N N . ASN B 1 145 ? 1.538 4.391 10.977 1 82.81 145 ASN B N 1
ATOM 2495 C CA . ASN B 1 145 ? 1.244 5.434 11.961 1 82.81 145 ASN B CA 1
ATOM 2496 C C . ASN B 1 145 ? 2.412 5.645 12.914 1 82.81 145 ASN B C 1
ATOM 2498 O O . ASN B 1 145 ? 2.732 6.781 13.273 1 82.81 145 ASN B O 1
ATOM 2502 N N . LYS B 1 146 ? 2.902 4.566 13.406 1 83.44 146 LYS B N 1
ATOM 2503 C CA . LYS B 1 146 ? 4.062 4.676 14.289 1 83.44 146 LYS B CA 1
ATOM 2504 C C . LYS B 1 146 ? 5.219 5.383 13.586 1 83.44 146 LYS B C 1
ATOM 2506 O O . LYS B 1 146 ? 5.887 6.23 14.18 1 83.44 146 LYS B O 1
ATOM 2511 N N . GLN B 1 147 ? 5.449 5.004 12.375 1 81.62 147 GLN B N 1
ATOM 2512 C CA . GLN B 1 147 ? 6.551 5.586 11.617 1 81.62 147 GLN B CA 1
ATOM 2513 C C . GLN B 1 147 ? 6.332 7.082 11.391 1 81.62 147 GLN B C 1
ATOM 2515 O O . GLN B 1 147 ? 7.242 7.887 11.602 1 81.62 147 GLN B O 1
ATOM 2520 N N . ILE B 1 148 ? 5.102 7.469 11.055 1 82.69 148 ILE B N 1
ATOM 2521 C CA . ILE B 1 148 ? 4.801 8.859 10.727 1 82.69 148 ILE B CA 1
ATOM 2522 C C . ILE B 1 148 ? 4.875 9.711 11.984 1 82.69 148 ILE B C 1
ATOM 2524 O O . ILE B 1 148 ? 5.191 10.906 11.922 1 82.69 148 ILE B O 1
ATOM 2528 N N . ASN B 1 149 ? 4.617 9.18 13.117 1 90.38 149 ASN B N 1
ATOM 2529 C CA . ASN B 1 149 ? 4.574 9.961 14.352 1 90.38 149 ASN B CA 1
ATOM 2530 C C . ASN B 1 149 ? 5.875 9.836 15.133 1 90.38 149 ASN B C 1
ATOM 2532 O O . ASN B 1 149 ? 6 10.398 16.234 1 90.38 149 ASN B O 1
ATOM 2536 N N . ASP B 1 150 ? 6.801 9.125 14.602 1 87.75 150 ASP B N 1
ATOM 2537 C CA . ASP B 1 150 ? 8.125 9.055 15.211 1 87.75 150 ASP B CA 1
ATOM 2538 C C . ASP B 1 150 ? 9 10.219 14.742 1 87.75 150 ASP B C 1
ATOM 2540 O O . ASP B 1 150 ? 9.578 10.172 13.656 1 87.75 150 ASP B O 1
ATOM 2544 N N . LYS B 1 151 ? 9.141 11.07 15.672 1 82.88 151 LYS B N 1
ATOM 2545 C CA . LYS B 1 151 ? 9.844 12.305 15.336 1 82.88 151 LYS B CA 1
ATOM 2546 C C . LYS B 1 151 ? 11.297 12.023 14.953 1 82.88 151 LYS B C 1
ATOM 2548 O O . LYS B 1 151 ? 11.828 12.641 14.031 1 82.88 151 LYS B O 1
ATOM 2553 N N . GLU B 1 152 ? 11.883 11.125 15.562 1 86.81 152 GLU B N 1
ATOM 2554 C CA . GLU B 1 152 ? 13.266 10.773 15.266 1 86.81 152 GLU B CA 1
ATOM 2555 C C . GLU B 1 152 ? 13.391 10.102 13.906 1 86.81 152 GLU B C 1
ATOM 2557 O O . GLU B 1 152 ? 14.32 10.391 13.148 1 86.81 152 GLU B O 1
ATOM 2562 N N . ARG B 1 153 ? 12.516 9.266 13.625 1 81.69 153 ARG B N 1
ATOM 2563 C CA . ARG B 1 153 ? 12.523 8.578 12.336 1 81.69 153 ARG B CA 1
ATOM 2564 C C . ARG B 1 153 ? 12.258 9.562 11.195 1 81.69 153 ARG B C 1
ATOM 2566 O O . ARG B 1 153 ? 12.875 9.461 10.133 1 81.69 153 ARG B O 1
ATOM 2573 N N . ILE B 1 154 ? 11.445 10.445 11.555 1 82.88 154 ILE B N 1
ATOM 2574 C CA . ILE B 1 154 ? 11.117 11.445 10.539 1 82.88 154 ILE B CA 1
ATOM 2575 C C . ILE B 1 154 ? 12.336 12.312 10.25 1 82.88 154 ILE B C 1
ATOM 2577 O O . ILE B 1 154 ? 12.664 12.562 9.086 1 82.88 154 ILE B O 1
ATOM 2581 N N . ALA B 1 155 ? 12.922 12.727 11.312 1 87.56 155 ALA B N 1
ATOM 2582 C CA . ALA B 1 155 ? 14.117 13.555 11.164 1 87.56 155 ALA B CA 1
ATOM 2583 C C . ALA B 1 155 ? 15.195 12.82 10.383 1 87.56 155 ALA B C 1
ATOM 2585 O O . ALA B 1 155 ? 15.883 13.414 9.547 1 87.56 155 ALA B O 1
ATOM 2586 N N . ALA B 1 156 ? 15.312 11.539 10.578 1 83.94 156 ALA B N 1
ATOM 2587 C CA . ALA B 1 156 ? 16.297 10.719 9.883 1 83.94 156 ALA B CA 1
ATOM 2588 C C . ALA B 1 156 ? 15.93 10.547 8.414 1 83.94 156 ALA B C 1
ATOM 2590 O O . ALA B 1 156 ? 16.797 10.594 7.539 1 83.94 156 ALA B O 1
ATOM 2591 N N . ALA B 1 157 ? 14.742 10.336 8.195 1 81.38 157 ALA B N 1
ATOM 2592 C CA . ALA B 1 157 ? 14.273 10.188 6.82 1 81.38 157 ALA B CA 1
ATOM 2593 C C . ALA B 1 157 ? 14.547 11.453 6.012 1 81.38 157 ALA B C 1
ATOM 2595 O O . ALA B 1 157 ? 14.93 11.375 4.84 1 81.38 157 ALA B O 1
ATOM 2596 N N . MET B 1 158 ? 14.484 12.516 6.699 1 85.94 158 MET B N 1
ATOM 2597 C CA . MET B 1 158 ? 14.617 13.805 6.023 1 85.94 158 MET B CA 1
ATOM 2598 C C . MET B 1 158 ? 16.094 14.141 5.773 1 85.94 158 MET B C 1
ATOM 2600 O O . MET B 1 158 ? 16.406 15.102 5.078 1 85.94 158 MET B O 1
ATOM 2604 N N . GLU B 1 159 ? 16.938 13.289 6.297 1 85.06 159 GLU B N 1
ATOM 2605 C CA . GLU B 1 159 ? 18.359 13.438 5.98 1 85.06 159 GLU B CA 1
ATOM 2606 C C . GLU B 1 159 ? 18.672 12.922 4.582 1 85.06 159 GLU B C 1
ATOM 2608 O O . GLU B 1 159 ? 19.703 13.242 4.008 1 85.06 159 GLU B O 1
ATOM 2613 N N . ASN B 1 160 ? 17.812 12.188 4.031 1 83.88 160 ASN B N 1
ATOM 2614 C CA . ASN B 1 160 ? 17.922 11.742 2.65 1 83.88 160 ASN B CA 1
ATOM 2615 C C . ASN B 1 160 ? 17.594 12.859 1.666 1 83.88 160 ASN B C 1
ATOM 2617 O O . ASN B 1 160 ? 16.469 13.352 1.635 1 83.88 160 ASN B O 1
ATOM 2621 N N . PRO B 1 161 ? 18.547 13.156 0.876 1 86.38 161 PRO B N 1
ATOM 2622 C CA . PRO B 1 161 ? 18.328 14.289 -0.027 1 86.38 161 PRO B CA 1
ATOM 2623 C C . PRO B 1 161 ? 17.188 14.047 -1.014 1 86.38 161 PRO B C 1
ATOM 2625 O O . PRO B 1 161 ? 16.453 14.977 -1.355 1 86.38 161 PRO B O 1
ATOM 2628 N N . ASN B 1 162 ? 17.016 12.875 -1.41 1 81 162 ASN B N 1
ATOM 2629 C CA . ASN B 1 162 ? 15.945 12.57 -2.359 1 81 162 ASN B CA 1
ATOM 2630 C C . ASN B 1 162 ? 14.562 12.711 -1.721 1 81 162 ASN B C 1
ATOM 2632 O O . ASN B 1 162 ? 13.656 13.289 -2.314 1 81 162 ASN B O 1
ATOM 2636 N N . LEU B 1 163 ? 14.492 12.102 -0.598 1 80.25 163 LEU B N 1
ATOM 2637 C CA . LEU B 1 163 ? 13.234 12.219 0.122 1 80.25 163 LEU B CA 1
ATOM 2638 C C . LEU B 1 163 ? 12.922 13.68 0.446 1 80.25 163 LEU B C 1
ATOM 2640 O O . LEU B 1 163 ? 11.781 14.125 0.309 1 80.25 163 LEU B O 1
ATOM 2644 N N . LYS B 1 164 ? 13.93 14.383 0.843 1 86 164 LYS B N 1
ATOM 2645 C CA . LYS B 1 164 ? 13.773 15.797 1.173 1 86 164 LYS B CA 1
ATOM 2646 C C . LYS B 1 164 ? 13.242 16.594 -0.021 1 86 164 LYS B C 1
ATOM 2648 O O . LYS B 1 164 ? 12.344 17.406 0.125 1 86 164 LYS B O 1
ATOM 2653 N N . GLN B 1 165 ? 13.781 16.297 -1.177 1 86.44 165 GLN B N 1
ATOM 2654 C CA . GLN B 1 165 ? 13.359 17 -2.379 1 86.44 165 GLN B CA 1
ATOM 2655 C C . GLN B 1 165 ? 11.914 16.672 -2.738 1 86.44 165 GLN B C 1
ATOM 2657 O O . GLN B 1 165 ? 11.164 17.547 -3.172 1 86.44 165 GLN B O 1
ATOM 2662 N N . LEU B 1 166 ? 11.617 15.477 -2.541 1 84.38 166 LEU B N 1
ATOM 2663 C CA . LEU B 1 166 ? 10.25 15.062 -2.838 1 84.38 166 LEU B CA 1
ATOM 2664 C C . LEU B 1 166 ? 9.25 15.773 -1.936 1 84.38 166 LEU B C 1
ATOM 2666 O O . LEU B 1 166 ? 8.219 16.266 -2.406 1 84.38 166 LEU B O 1
ATOM 2670 N N . VAL B 1 167 ? 9.625 15.852 -0.711 1 86.19 167 VAL B N 1
ATOM 2671 C CA . VAL B 1 167 ? 8.758 16.5 0.258 1 86.19 167 VAL B CA 1
ATOM 2672 C C . VAL B 1 167 ? 8.648 18 -0.062 1 86.19 167 VAL B C 1
ATOM 2674 O O . VAL B 1 167 ? 7.559 18.562 -0.06 1 86.19 167 VAL B O 1
ATOM 2677 N N . GLU B 1 168 ? 9.711 18.609 -0.337 1 89.06 168 GLU B N 1
ATOM 2678 C CA . GLU B 1 168 ? 9.734 20.031 -0.631 1 89.06 168 GLU B CA 1
ATOM 2679 C C . GLU B 1 168 ? 8.875 20.359 -1.844 1 89.06 168 GLU B C 1
ATOM 2681 O O . GLU B 1 168 ? 8.242 21.422 -1.895 1 89.06 168 GLU B O 1
ATOM 2686 N N . ASN B 1 169 ? 8.891 19.469 -2.797 1 86.19 169 ASN B N 1
ATOM 2687 C CA . ASN B 1 169 ? 8.094 19.688 -3.998 1 86.19 169 ASN B CA 1
ATOM 2688 C C . ASN B 1 169 ? 6.602 19.609 -3.699 1 86.19 169 ASN B C 1
ATOM 2690 O O . ASN B 1 169 ? 5.805 20.312 -4.32 1 86.19 169 ASN B O 1
ATOM 2694 N N . CYS B 1 170 ? 6.336 18.781 -2.689 1 86 170 CYS B N 1
ATOM 2695 C CA . CYS B 1 170 ? 4.922 18.625 -2.365 1 86 170 CYS B CA 1
ATOM 2696 C C . CYS B 1 170 ? 4.406 19.812 -1.571 1 86 170 CYS B C 1
ATOM 2698 O O . CYS B 1 170 ? 3.234 20.188 -1.685 1 86 170 CYS B O 1
ATOM 2700 N N . ILE B 1 171 ? 5.312 20.406 -0.822 1 87.25 171 ILE B N 1
ATOM 2701 C CA . ILE B 1 171 ? 4.809 21.406 0.119 1 87.25 171 ILE B CA 1
ATOM 2702 C C . ILE B 1 171 ? 5.152 22.812 -0.382 1 87.25 171 ILE B C 1
ATOM 2704 O O . ILE B 1 171 ? 4.887 23.797 0.302 1 87.25 171 ILE B O 1
ATOM 2708 N N . LYS B 1 172 ? 5.801 22.797 -1.492 1 84.38 172 LYS B N 1
ATOM 2709 C CA . LYS B 1 172 ? 6.18 24.094 -2.051 1 84.38 172 LYS B CA 1
ATOM 2710 C C . LYS B 1 172 ? 4.961 24.984 -2.256 1 84.38 172 LYS B C 1
ATOM 2712 O O . LYS B 1 172 ? 3.908 24.516 -2.697 1 84.38 172 LYS B O 1
ATOM 2717 N N . GLU B 1 173 ? 5.27 26.141 -1.791 1 76.56 173 GLU B N 1
ATOM 2718 C CA . GLU B 1 173 ? 4.234 27.141 -2.021 1 76.56 173 GLU B CA 1
ATOM 2719 C C . GLU B 1 173 ? 4.312 27.703 -3.438 1 76.56 173 GLU B C 1
ATOM 2721 O O . GLU B 1 173 ? 5.398 27.828 -4 1 76.56 173 GLU B O 1
ATOM 2726 N N . GLU B 1 174 ? 3.564 27.469 -4.125 1 62.56 174 GLU B N 1
ATOM 2727 C CA . GLU B 1 174 ? 3.602 28.125 -5.434 1 62.56 174 GLU B CA 1
ATOM 2728 C C . GLU B 1 174 ? 3.834 29.625 -5.297 1 62.56 174 GLU B C 1
ATOM 2730 O O . GLU B 1 174 ? 3.227 30.281 -4.445 1 62.56 174 GLU B O 1
ATOM 2735 N N . ASP B 1 175 ? 5.238 30.062 -5.699 1 45.22 175 ASP B N 1
ATOM 2736 C CA . ASP B 1 175 ? 5.418 31.5 -5.906 1 45.22 175 ASP B CA 1
ATOM 2737 C C . ASP B 1 175 ? 4.344 32.062 -6.84 1 45.22 175 ASP B C 1
ATOM 2739 O O . ASP B 1 175 ? 3.85 31.344 -7.719 1 45.22 175 ASP B O 1
#

InterPro domains:
  IPR002744 MIP18 family-like [PF01883] (51-120)
  IPR034904 Fe-S cluster assembly domain superfamily [G3DSA:3.30.300.130] (44-139)
  IPR034904 Fe-S cluster assembly domain superfamily [SSF117916] (51-147)
  IPR039796 MIP18 family [PTHR12377] (50-174)

Solvent-accessible surface area (backbone atoms only — not comparable to full-atom values): 20549 Å² total; per-residue (Å²): 135,89,70,80,76,72,78,77,78,81,75,77,87,74,83,84,80,79,72,75,72,70,73,66,71,71,65,70,67,70,72,60,61,74,68,41,68,48,55,57,73,70,73,27,90,39,68,67,46,48,45,50,51,52,38,61,61,50,39,61,26,36,39,94,90,45,96,42,29,28,39,79,60,56,22,42,52,68,89,32,47,42,72,46,75,47,42,100,72,39,35,44,26,39,37,40,37,31,35,48,72,69,38,49,58,53,59,51,54,51,52,47,50,38,53,51,54,47,49,60,71,73,47,92,63,78,62,50,78,45,57,38,67,37,85,86,34,51,54,40,58,66,58,46,32,51,49,59,59,28,64,66,56,45,57,53,51,53,66,35,66,66,54,37,49,54,38,49,63,21,53,47,69,80,129,141,82,84,81,82,73,76,82,80,82,81,86,77,85,75,80,79,82,82,80,80,75,75,65,70,70,64,70,65,70,75,60,62,75,68,42,68,47,56,58,74,71,73,27,90,41,68,67,47,49,47,49,51,53,41,62,62,50,40,60,27,36,39,94,90,44,96,41,29,28,39,80,61,56,22,44,52,68,86,32,46,42,74,47,75,49,43,98,71,40,36,44,27,38,38,39,38,31,36,48,74,67,38,48,59,53,59,51,53,53,51,46,47,36,52,51,52,48,48,61,72,73,48,91,63,79,62,50,75,43,56,36,66,37,86,86,33,50,55,40,58,68,58,45,32,51,48,60,61,28,66,66,57,44,57,54,51,52,67,34,66,64,55,37,50,54,39,48,63,22,53,48,68,81,129

Organism: Anopheles stephensi (NCBI:txid30069)

Foldseek 3Di:
DPPPPPPPDPDDPDDDDDDDPPPPPCPVPVVVLVQPDDCVRVVAPDPLRVLVVVCVQQQQFADLVDRHGLVVLQQFDSVQWDWDQADPSNHIDIGGHGDDNPPDVVVVVVVVVVVVVVCVVPDDDDDDDDDDDDPPPDDDPVNVVCCVPPPVNVVVQCVDPVSVVSNCVRNPDDD/DDDDPDPPDDDDDDDDDDDDDDPPPCPVPCPPLVQPDDCVRVVAPDPLRVLVVVCVQQQQFADLVDRHGLVVLQQFDSVQWDWDQADPSRHIDIGGHGDDSPPDVVVVVVVQVVVVVVCVVPDDDDDDDDDDDDPPPDDDPVNVVVCVPPPVNVVVQCVDPVSVVSRCVRNPDDD

Radius of gyration: 29.75 Å; Cα contacts (8 Å, |Δi|>4): 422; chains: 2; bounding box: 48×92×88 Å

Secondary structure (DSSP, 8-state):
--------------------------------------TTTTT-SSHHHHHHHHHHHHTTPBPSSSSSBTTTTTSS-GGGEEEEPPPTT--EEEEEEE--SS-S-HHHHHHHHHHHHHHHHH--S-EEEEEEEPTTSS--HHHHHHHHH-HHHHHHHTTSHHHHHHHHHHH----/--------------------------------------TTTTT-SSHHHHHHHHHHHHTTPBPSSSSSBTTTTTSS-GGGEEEEPPPTT--EEEEEEE--SS-S-HHHHHHHHHHHHHHHHH--S-EEEEEEEPTTSS--HHHHHHHHT-HHHHHHHTTSHHHHHHHHHHH----

Nearest PDB structures (foldseek):
  3ux2-assembly1_A-2  TM=7.075E-01  e=3.428E-12  Homo sapiens
  6tbl-assembly1_C  TM=6.692E-01  e=9.850E-09  Drosophila melanogaster
  3ux3-assembly1_B  TM=4.384E-01  e=7.369E-11  Homo sapiens
  4csw-assembly1_A  TM=1.877E-01  e=6.042E+00  Rhodothermus marinus DSM 4252
  3ux2-assembly1_A-2  TM=7.063E-01  e=2.532E-12  Homo sapiens

Sequence (350 aa):
MLSFFRKKTSEDLTVGSPSGSKGSPLVGSNGAVPPAPTLQELGYRNANDLRETIYDILRTIRDPEKPNTLEDLAVVYEEGIFVNEPTPNNVNVVRVE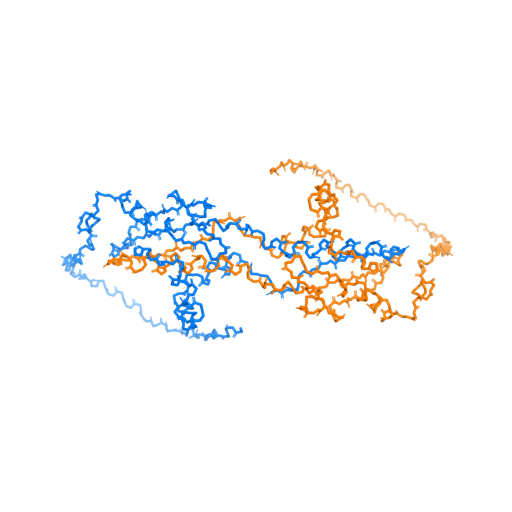FNPTVPHCSLATLIGLCIRMKIERNINHNLKLDIYIKKGAHATEDEINKQINDKERIAAAMENPNLKQLVENCIKEEDMLSFFRKKTSEDLTVGSPSGSKGSPLVGSNGAVPPAPTLQELGYRNANDLRETIYDILRTIRDPEKPNTLEDLAVVYEEGIFVNEPTPNNVNVVRVEFNPTVPHCSLATLIGLCIRMKIERNINHNLKLDIYIKKGAHATEDEINKQINDKERIAAAMENPNLKQLVENCIKEED